Protein AF-A0A2T4IL79-F1 (afdb_monomer_lite)

Organism: NCBI:txid1776423

Radius of gyration: 46.16 Å; chains: 1; bounding box: 81×64×135 Å

pLDDT: mean 78.28, std 17.79, range [41.88, 97.12]

Secondary structure (DSSP, 8-state):
----SSHHHHHHHHHHHHHHHHHHHHHHHHHHHHHTT--HHHHHHHHHHHHHHHHHHHHHHHTT-S---SHHHHHHHHHHHHHHHHHHHHHHHHTTT--HHHHHHHHHHHHHHHHHHHHHHHHHHHHHHHHHHHHHHHHHHHHHHHHHHHHHHHHHHHHHHHHHHHHHHHHHHHHSTHHHHHHHHTTSGGGSSSSS-----------------

Sequence (213 aa):
MAARRQSFLDTWIFPQAFYIALTVGGCVFIAVTKTAGISPVISSTVPIGIMIGYFAFSWYVGKLRVHDEQTGDNLYYMGFLFTLSSLGTSLYQFGTDASTDEIVRNFGIAVTSTITGIALRIFHNQVRRDPADVERAARHELADMTRRVRTEMESVAREFADFRRVCNQMLEEGNSPTGREERRSGPTGLRGYGRQSDKARPGDFGEDSQKPR

Foldseek 3Di:
DDDDDPPPCCVPVVLVVVLVCLLVVLLVQLLVCVVVVHDLLCNLVVLLVSLVVLLVVCVVVCVVPVDDPCNLVSLLVSLVSQLVSQLVSLVVCCVPDDDPVNSVVSNVSSNVSNVSSNVSSVVVNVVSVVVVVVVVVVVVVVVVVVVVVVVVVVVVVVVVVVVVVVVVVCVVVVPDCVVVVVVVCPDPPPPPPPPPDPDDDDDDDDDDDDDDD

Structure (mmCIF, N/CA/C/O backbone):
data_AF-A0A2T4IL79-F1
#
_entry.id   AF-A0A2T4IL79-F1
#
loop_
_atom_site.group_PDB
_atom_site.id
_atom_site.type_symbol
_atom_site.label_atom_id
_atom_site.label_alt_id
_atom_site.label_comp_id
_atom_site.label_asym_id
_atom_site.label_entity_id
_atom_site.label_seq_id
_atom_site.pdbx_PDB_ins_code
_atom_site.Cartn_x
_atom_site.Cartn_y
_atom_site.Cartn_z
_atom_site.occupancy
_atom_site.B_iso_or_equiv
_atom_site.auth_seq_id
_atom_site.auth_comp_id
_atom_site.auth_asym_id
_atom_site.auth_atom_id
_atom_site.pdbx_PDB_model_num
ATOM 1 N N . MET A 1 1 ? -19.560 -40.791 2.147 1.00 44.97 1 MET A N 1
ATOM 2 C CA . MET A 1 1 ? -19.322 -39.620 3.021 1.00 44.97 1 MET A CA 1
ATOM 3 C C . MET A 1 1 ? -17.988 -38.982 2.645 1.00 44.97 1 MET A C 1
ATOM 5 O O . MET A 1 1 ? -16.962 -39.411 3.146 1.00 44.97 1 MET A O 1
ATOM 9 N N . ALA A 1 2 ? -17.974 -38.020 1.719 1.00 51.62 2 ALA A N 1
ATOM 10 C CA . ALA A 1 2 ? -16.755 -37.293 1.343 1.00 51.62 2 ALA A CA 1
ATOM 11 C C . ALA A 1 2 ? -17.125 -35.933 0.729 1.00 51.62 2 ALA A C 1
ATOM 13 O O . ALA A 1 2 ? -17.156 -35.791 -0.484 1.00 51.62 2 ALA A O 1
ATOM 14 N N . ALA A 1 3 ? -17.478 -34.953 1.565 1.00 55.28 3 ALA A N 1
ATOM 15 C CA . ALA A 1 3 ? -17.685 -33.563 1.138 1.00 55.28 3 ALA A CA 1
ATOM 16 C C . ALA A 1 3 ? -17.692 -32.618 2.354 1.00 55.28 3 ALA A C 1
ATOM 18 O O . ALA A 1 3 ? -18.726 -32.070 2.722 1.00 55.28 3 ALA A O 1
ATOM 19 N N . ARG A 1 4 ? -16.559 -32.474 3.060 1.00 57.03 4 ARG A N 1
ATOM 20 C CA . ARG A 1 4 ? -16.420 -31.442 4.113 1.00 57.03 4 ARG A CA 1
ATOM 21 C C . ARG A 1 4 ? -14.968 -31.057 4.435 1.00 57.03 4 ARG A C 1
ATOM 23 O O . ARG A 1 4 ? -14.626 -30.858 5.593 1.00 57.03 4 ARG A O 1
ATOM 30 N N . ARG A 1 5 ? -14.091 -30.980 3.425 1.00 56.03 5 ARG A N 1
ATOM 31 C CA . ARG A 1 5 ? -12.689 -30.524 3.598 1.00 56.03 5 ARG A CA 1
ATOM 32 C C . ARG A 1 5 ? -12.252 -29.443 2.593 1.00 56.03 5 ARG A C 1
ATOM 34 O O . ARG A 1 5 ? -11.069 -29.157 2.494 1.00 56.03 5 ARG A O 1
ATOM 41 N N . GLN A 1 6 ? -13.190 -28.832 1.863 1.00 57.06 6 GLN A N 1
ATOM 42 C CA . GLN A 1 6 ? -12.893 -27.782 0.870 1.00 57.06 6 GLN A CA 1
ATOM 43 C C . GLN A 1 6 ? -13.040 -26.344 1.415 1.00 57.06 6 GLN A C 1
ATOM 45 O O . GLN A 1 6 ? -12.364 -25.441 0.941 1.00 57.06 6 GLN A O 1
ATOM 50 N N . SER A 1 7 ? -13.817 -26.102 2.479 1.00 57.44 7 SER A N 1
ATOM 51 C CA . SER A 1 7 ? -14.190 -24.726 2.866 1.00 57.44 7 SER A CA 1
ATOM 52 C C . SER A 1 7 ? -13.074 -23.875 3.491 1.00 57.44 7 SER A C 1
ATOM 54 O O . SER A 1 7 ? -13.107 -22.649 3.380 1.00 57.44 7 SER A O 1
ATOM 56 N N . PHE A 1 8 ? -12.096 -24.492 4.161 1.00 51.22 8 PHE A N 1
ATOM 57 C CA . PHE A 1 8 ? -11.035 -23.757 4.864 1.00 51.22 8 PHE A CA 1
ATOM 58 C C . PHE A 1 8 ? -9.840 -23.447 3.952 1.00 51.22 8 PHE A C 1
ATOM 60 O O . PHE A 1 8 ? -9.250 -22.376 4.051 1.00 51.22 8 PHE A O 1
ATOM 67 N N . LEU A 1 9 ? -9.528 -24.364 3.028 1.00 53.12 9 LEU A N 1
ATOM 68 C CA . LEU A 1 9 ? -8.421 -24.229 2.082 1.00 53.12 9 LEU A CA 1
ATOM 69 C C . LEU A 1 9 ? -8.764 -23.223 0.972 1.00 53.12 9 LEU A C 1
ATOM 71 O O . LEU A 1 9 ? -7.981 -22.310 0.751 1.00 53.12 9 LEU A O 1
ATOM 75 N N . ASP A 1 10 ? -9.955 -23.279 0.367 1.00 60.88 10 ASP A N 1
ATOM 76 C CA . ASP A 1 10 ? -10.337 -22.319 -0.689 1.00 60.88 10 ASP A CA 1
ATOM 77 C C . ASP A 1 10 ? -10.452 -20.878 -0.172 1.00 60.88 10 ASP A C 1
ATOM 79 O O . ASP A 1 10 ? -10.142 -19.919 -0.876 1.00 60.88 10 ASP A O 1
ATOM 83 N N . THR A 1 11 ? -10.854 -20.707 1.089 1.00 64.38 11 THR A N 1
ATOM 84 C CA . THR A 1 11 ? -11.019 -19.379 1.694 1.00 64.38 11 THR A CA 1
ATOM 85 C C . THR A 1 11 ? -9.686 -18.666 1.928 1.00 64.38 11 THR A C 1
ATOM 87 O O . THR A 1 11 ? -9.641 -17.444 1.799 1.00 64.38 11 THR A O 1
ATOM 90 N N . TRP A 1 12 ? -8.625 -19.412 2.246 1.00 61.38 12 TRP A N 1
ATOM 91 C CA . TRP A 1 12 ? -7.294 -18.876 2.552 1.00 61.38 12 TRP A CA 1
ATOM 92 C C . TRP A 1 12 ? -6.334 -18.918 1.356 1.00 61.38 12 TRP A C 1
ATOM 94 O O . TRP A 1 12 ? -5.614 -17.954 1.113 1.00 61.38 12 TRP A O 1
ATOM 104 N N . ILE A 1 13 ? -6.356 -19.999 0.572 1.00 70.25 13 ILE A N 1
ATOM 105 C CA . ILE A 1 13 ? -5.420 -20.208 -0.540 1.00 70.25 13 ILE A CA 1
ATOM 106 C C . ILE A 1 13 ? -5.751 -19.296 -1.715 1.00 70.25 13 ILE A C 1
ATOM 108 O O . ILE A 1 13 ? -4.836 -18.776 -2.344 1.00 70.25 13 ILE A O 1
ATOM 112 N N . PHE A 1 14 ? -7.032 -19.074 -2.024 1.00 78.69 14 PHE A N 1
ATOM 113 C CA . PHE A 1 14 ? -7.410 -18.330 -3.226 1.00 78.69 14 PHE A CA 1
ATOM 114 C C . PHE A 1 14 ? -6.879 -16.880 -3.238 1.00 78.69 14 PHE A C 1
ATOM 116 O O . PHE A 1 14 ? -6.237 -16.505 -4.222 1.00 78.69 14 PHE A O 1
ATOM 123 N N . PRO A 1 15 ? -7.031 -16.070 -2.166 1.00 81.38 15 PRO A N 1
ATOM 124 C CA . PRO A 1 15 ? -6.471 -14.715 -2.130 1.00 81.38 15 PRO A CA 1
ATOM 125 C C . PRO A 1 15 ? -4.938 -14.687 -2.197 1.00 81.38 15 PRO A C 1
ATOM 127 O O . PRO A 1 15 ? -4.362 -13.841 -2.882 1.00 81.38 15 PRO A O 1
ATOM 130 N N . GLN A 1 16 ? -4.273 -15.626 -1.517 1.00 82.94 16 GLN A N 1
ATOM 131 C CA . GLN A 1 16 ? -2.811 -15.718 -1.492 1.00 82.94 16 GLN A CA 1
ATOM 132 C C . GLN A 1 16 ? -2.246 -16.163 -2.844 1.00 82.94 16 GLN A C 1
ATOM 134 O O . GLN A 1 16 ? -1.296 -15.563 -3.340 1.00 82.94 16 GLN A O 1
ATOM 139 N N . ALA A 1 17 ? -2.858 -17.163 -3.479 1.00 86.94 17 ALA A N 1
ATOM 140 C CA . ALA A 1 17 ? -2.482 -17.621 -4.810 1.00 86.94 17 ALA A CA 1
ATOM 141 C C . ALA A 1 17 ? -2.689 -16.522 -5.860 1.00 86.94 17 ALA A C 1
ATOM 143 O O . ALA A 1 17 ? -1.828 -16.331 -6.714 1.00 86.94 17 ALA A O 1
ATOM 144 N N . PHE A 1 18 ? -3.781 -15.756 -5.763 1.00 89.31 18 PHE A N 1
ATOM 145 C CA . PHE A 1 18 ? -4.033 -14.610 -6.636 1.00 89.31 18 PHE A CA 1
ATOM 146 C C . PHE A 1 18 ? -2.959 -13.524 -6.483 1.00 89.31 18 PHE A C 1
ATOM 148 O O . PHE A 1 18 ? -2.384 -13.085 -7.478 1.00 89.31 18 PHE A O 1
ATOM 155 N N . TYR A 1 19 ? -2.625 -13.146 -5.245 1.00 90.88 19 TYR A N 1
ATOM 156 C CA . TYR A 1 19 ? -1.533 -12.213 -4.955 1.00 90.88 19 TYR A CA 1
ATOM 157 C C . TYR A 1 19 ? -0.189 -12.692 -5.529 1.00 90.88 19 TYR A C 1
ATOM 159 O O . TYR A 1 19 ? 0.493 -11.933 -6.222 1.00 90.88 19 TYR A O 1
ATOM 167 N N . ILE A 1 20 ? 0.183 -13.953 -5.279 1.00 92.25 20 ILE A N 1
ATOM 168 C CA . ILE A 1 20 ? 1.438 -14.531 -5.778 1.00 92.25 20 ILE A CA 1
ATOM 169 C C . ILE A 1 20 ? 1.449 -14.529 -7.308 1.00 92.25 20 ILE A C 1
ATOM 171 O O . ILE A 1 20 ? 2.441 -14.117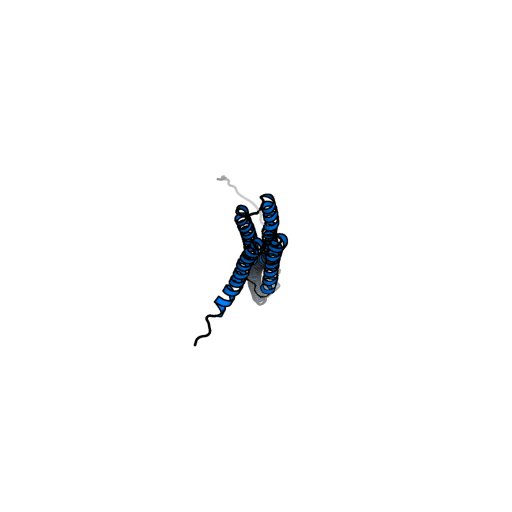 -7.902 1.00 92.25 20 ILE A O 1
ATOM 175 N N . ALA A 1 21 ? 0.351 -14.933 -7.951 1.00 94.38 21 ALA A N 1
ATOM 176 C CA . ALA A 1 21 ? 0.243 -14.966 -9.406 1.00 94.38 21 ALA A CA 1
ATOM 177 C C . ALA A 1 21 ? 0.412 -13.572 -10.028 1.00 94.38 21 ALA A C 1
ATOM 179 O O . ALA A 1 21 ? 1.178 -13.424 -10.979 1.00 94.38 21 ALA A O 1
ATOM 180 N N . LEU A 1 22 ? -0.238 -12.543 -9.473 1.00 94.88 22 LEU A N 1
ATOM 181 C CA . LEU A 1 22 ? -0.077 -11.162 -9.938 1.00 94.88 22 LEU A CA 1
ATOM 182 C C . LEU A 1 22 ? 1.340 -10.632 -9.714 1.00 94.88 22 LEU A C 1
ATOM 184 O O . LEU A 1 22 ? 1.886 -9.952 -10.579 1.00 94.88 22 LEU A O 1
ATOM 188 N N . THR A 1 23 ? 1.949 -10.961 -8.575 1.00 95.44 23 THR A N 1
ATOM 189 C CA . THR A 1 23 ? 3.304 -10.512 -8.236 1.00 95.44 23 THR A CA 1
ATOM 190 C C . THR A 1 23 ? 4.339 -11.168 -9.144 1.00 95.44 23 THR A C 1
ATOM 192 O O . THR A 1 23 ? 5.129 -10.488 -9.789 1.00 95.44 23 THR A O 1
ATOM 195 N N . VAL A 1 24 ? 4.320 -12.494 -9.265 1.00 96.75 24 VAL A N 1
ATOM 196 C CA . VAL A 1 24 ? 5.244 -13.214 -10.150 1.00 96.75 24 VAL A CA 1
ATOM 197 C C . VAL A 1 24 ? 5.000 -12.817 -11.605 1.00 96.75 24 VAL A C 1
ATOM 199 O O . VAL A 1 24 ? 5.955 -12.530 -12.322 1.00 96.75 24 VAL A O 1
ATOM 202 N N . GLY A 1 25 ? 3.736 -12.716 -12.023 1.00 96.56 25 GLY A N 1
ATOM 203 C CA . GLY A 1 25 ? 3.361 -12.247 -13.354 1.00 96.56 25 GLY A CA 1
ATOM 204 C C . GLY A 1 25 ? 3.883 -10.840 -13.652 1.00 96.56 25 GLY A C 1
ATOM 205 O O . GLY A 1 25 ? 4.443 -10.620 -14.720 1.00 96.56 25 GLY A O 1
ATOM 206 N N . GLY A 1 26 ? 3.782 -9.911 -12.699 1.00 95.75 26 GLY A N 1
ATOM 207 C CA . GLY A 1 26 ? 4.334 -8.560 -12.816 1.00 95.75 26 GLY A CA 1
ATOM 208 C C . GLY A 1 26 ? 5.861 -8.544 -12.921 1.00 95.75 26 GLY A C 1
ATOM 209 O O . GLY A 1 26 ? 6.401 -7.863 -13.790 1.00 95.75 26 GLY A O 1
ATOM 210 N N . CYS A 1 27 ? 6.569 -9.334 -12.108 1.00 96.19 27 CYS A N 1
ATOM 211 C CA . CYS A 1 27 ? 8.029 -9.458 -12.192 1.00 96.19 27 CYS A CA 1
ATOM 212 C C . CYS A 1 27 ? 8.481 -10.022 -13.547 1.00 96.19 27 CYS A C 1
ATOM 214 O O . CYS A 1 27 ? 9.399 -9.483 -14.167 1.00 96.19 27 CYS A O 1
ATOM 216 N N . VAL A 1 28 ? 7.814 -11.078 -14.028 1.00 96.06 28 VAL A N 1
ATOM 217 C CA . VAL A 1 28 ? 8.085 -11.678 -15.342 1.00 96.06 28 VAL A CA 1
ATOM 218 C C . VAL A 1 28 ? 7.776 -10.686 -16.458 1.00 96.06 28 VAL A C 1
ATOM 220 O O . VAL A 1 28 ? 8.589 -10.530 -17.364 1.00 96.06 28 VAL A O 1
ATOM 223 N N . PHE A 1 29 ? 6.650 -9.972 -16.377 1.00 95.56 29 PHE A N 1
ATOM 224 C CA . PHE A 1 29 ? 6.290 -8.935 -17.341 1.00 95.56 29 PHE A CA 1
ATOM 225 C C . PHE A 1 29 ? 7.391 -7.876 -17.444 1.00 95.56 29 PHE A C 1
ATOM 227 O O . PHE A 1 29 ? 7.876 -7.632 -18.541 1.00 95.56 29 PHE A O 1
ATOM 234 N N . ILE A 1 30 ? 7.852 -7.323 -16.316 1.00 94.00 30 ILE A N 1
ATOM 235 C CA . ILE A 1 30 ? 8.945 -6.336 -16.279 1.00 94.00 30 ILE A CA 1
ATOM 236 C C . ILE A 1 30 ? 10.212 -6.879 -16.947 1.00 94.00 30 ILE A C 1
ATOM 238 O O . ILE A 1 30 ? 10.844 -6.176 -17.738 1.00 94.00 30 ILE A O 1
ATOM 242 N N . ALA A 1 31 ? 10.597 -8.116 -16.624 1.00 92.69 31 ALA A N 1
ATOM 243 C CA . ALA A 1 31 ? 11.797 -8.735 -17.174 1.00 92.69 31 ALA A CA 1
ATOM 244 C C . ALA A 1 31 ? 11.693 -8.917 -18.698 1.00 92.69 31 ALA A C 1
ATOM 246 O O . ALA A 1 31 ? 12.618 -8.569 -19.435 1.00 92.69 31 ALA A O 1
ATOM 247 N N . VAL A 1 32 ? 10.549 -9.404 -19.187 1.00 93.38 32 VAL A N 1
ATOM 248 C CA . VAL A 1 32 ? 10.289 -9.616 -20.618 1.00 93.38 32 VAL A CA 1
ATOM 249 C C . VAL A 1 32 ? 10.226 -8.290 -21.372 1.00 93.38 32 VAL A C 1
ATOM 251 O O . VAL A 1 32 ? 10.869 -8.148 -22.408 1.00 93.38 32 VAL A O 1
ATOM 254 N N . THR A 1 33 ? 9.505 -7.286 -20.868 1.00 92.00 33 THR A N 1
ATOM 255 C CA . THR A 1 33 ? 9.374 -6.008 -21.580 1.00 92.00 33 THR A CA 1
ATOM 256 C C . THR A 1 33 ? 10.698 -5.260 -21.658 1.00 92.00 33 THR A C 1
ATOM 258 O O . THR A 1 33 ? 11.018 -4.700 -22.705 1.00 92.00 33 THR A O 1
ATOM 261 N N . LYS A 1 34 ? 11.504 -5.290 -20.590 1.00 88.69 34 LYS A N 1
ATOM 262 C CA . LYS A 1 34 ? 12.844 -4.694 -20.608 1.00 88.69 34 LYS A CA 1
ATOM 263 C C . LYS A 1 34 ? 13.799 -5.434 -21.533 1.00 88.69 34 LYS A C 1
ATOM 265 O O . LYS A 1 34 ? 14.577 -4.783 -22.215 1.00 88.69 34 LYS A O 1
ATOM 270 N N . THR A 1 35 ? 13.785 -6.766 -21.563 1.00 87.56 35 THR A N 1
ATOM 271 C CA . THR A 1 35 ? 14.660 -7.538 -22.474 1.00 87.56 35 THR A CA 1
ATOM 272 C C . THR A 1 35 ? 14.240 -7.415 -23.936 1.00 87.56 35 THR A C 1
ATOM 274 O O . THR A 1 35 ? 15.088 -7.479 -24.816 1.00 87.56 35 THR A O 1
ATOM 277 N N . ALA A 1 36 ? 12.963 -7.142 -24.200 1.00 88.50 36 ALA A N 1
ATOM 278 C CA . ALA A 1 36 ? 12.450 -6.830 -25.531 1.00 88.50 36 ALA A CA 1
ATOM 279 C C . ALA A 1 36 ? 12.698 -5.371 -25.981 1.00 88.50 36 ALA A C 1
ATOM 281 O O . ALA A 1 36 ? 12.245 -4.992 -27.059 1.00 88.50 36 ALA A O 1
ATOM 282 N N . GLY A 1 37 ? 13.365 -4.535 -25.173 1.00 82.88 37 GLY A N 1
ATOM 283 C CA . GLY A 1 37 ? 13.651 -3.133 -25.513 1.00 82.88 37 GLY A CA 1
ATOM 284 C C . GLY A 1 37 ? 12.423 -2.213 -25.509 1.00 82.88 37 GLY A C 1
ATOM 285 O O . GLY A 1 37 ? 12.437 -1.143 -26.116 1.00 82.88 37 GLY A O 1
ATOM 286 N N . ILE A 1 38 ? 11.334 -2.614 -24.846 1.00 86.62 38 ILE A N 1
ATOM 287 C CA . ILE A 1 38 ? 10.121 -1.795 -24.735 1.00 86.62 38 ILE A CA 1
ATOM 288 C C . ILE A 1 38 ? 10.395 -0.596 -23.822 1.00 86.62 38 ILE A C 1
ATOM 290 O O . ILE A 1 38 ? 11.149 -0.685 -22.852 1.00 86.62 38 ILE A O 1
ATOM 294 N N . SER A 1 39 ? 9.722 0.526 -24.101 1.00 86.75 39 SER A N 1
ATOM 295 C CA . SER A 1 39 ? 9.817 1.755 -23.310 1.00 86.75 39 SER A CA 1
ATOM 296 C C . SER A 1 39 ? 9.785 1.485 -21.790 1.00 86.75 39 SER A C 1
ATOM 298 O O . SER A 1 39 ? 8.850 0.841 -21.290 1.00 86.75 39 SER A O 1
ATOM 300 N N . PRO A 1 40 ? 10.752 2.029 -21.026 1.00 84.31 40 PRO A N 1
ATOM 301 C CA . PRO A 1 40 ? 10.808 1.896 -19.570 1.00 84.31 40 PRO A CA 1
ATOM 302 C C . PRO A 1 40 ? 9.555 2.383 -18.846 1.00 84.31 40 PRO A C 1
ATOM 304 O O . PRO A 1 40 ? 9.216 1.879 -17.778 1.00 84.31 40 PRO A O 1
ATOM 307 N N . VAL A 1 41 ? 8.860 3.358 -19.436 1.00 87.31 41 VAL A N 1
ATOM 308 C CA . VAL A 1 41 ? 7.617 3.905 -18.888 1.00 87.31 41 VAL A CA 1
ATOM 309 C C . VAL A 1 41 ? 6.537 2.827 -18.884 1.00 87.31 41 VAL A C 1
ATOM 311 O O . VAL A 1 41 ? 5.958 2.552 -17.842 1.00 87.31 41 VAL A O 1
ATOM 314 N N . ILE A 1 42 ? 6.334 2.136 -20.010 1.00 88.94 42 ILE A N 1
ATOM 315 C CA . ILE A 1 42 ? 5.332 1.064 -20.128 1.00 88.94 42 ILE A CA 1
ATOM 316 C C . ILE A 1 42 ? 5.668 -0.085 -19.172 1.00 88.94 42 ILE A C 1
ATOM 318 O O . ILE A 1 42 ? 4.791 -0.575 -18.458 1.00 88.94 42 ILE A O 1
ATOM 322 N N . SER A 1 43 ? 6.951 -0.456 -19.117 1.00 87.62 43 SER A N 1
ATOM 323 C CA . SER A 1 43 ? 7.451 -1.532 -18.255 1.00 87.62 43 SER A CA 1
ATOM 324 C C . SER A 1 43 ? 7.175 -1.289 -16.767 1.00 87.62 43 SER A C 1
ATOM 326 O O . SER A 1 43 ? 7.028 -2.254 -16.029 1.00 87.62 43 SER A O 1
ATOM 328 N N . SER A 1 44 ? 7.066 -0.032 -16.325 1.00 85.56 44 SER A N 1
ATOM 329 C CA . SER A 1 44 ? 6.793 0.318 -14.923 1.00 85.56 44 SER A CA 1
ATOM 330 C C . SER A 1 44 ? 5.334 0.715 -14.663 1.00 85.56 44 SER A C 1
ATOM 332 O O . SER A 1 44 ? 4.797 0.409 -13.599 1.00 85.56 44 SER A O 1
ATOM 334 N N . THR A 1 45 ? 4.647 1.340 -15.625 1.00 90.50 45 THR A N 1
ATOM 335 C CA . THR A 1 45 ? 3.242 1.755 -15.475 1.00 90.50 45 THR A CA 1
ATOM 336 C C . THR A 1 45 ? 2.287 0.565 -15.418 1.00 90.50 45 THR A C 1
ATOM 338 O O . THR A 1 45 ? 1.348 0.587 -14.625 1.00 90.50 45 THR A O 1
ATOM 341 N N . VAL A 1 46 ? 2.514 -0.491 -16.207 1.00 93.62 46 VAL A N 1
ATOM 342 C CA . VAL A 1 46 ? 1.644 -1.682 -16.187 1.00 93.62 46 VAL A CA 1
ATOM 343 C C . VAL A 1 46 ? 1.678 -2.394 -14.822 1.00 93.62 46 VAL A C 1
ATOM 345 O O . VAL A 1 46 ? 0.602 -2.610 -14.266 1.00 93.62 46 VAL A O 1
ATOM 348 N N . PRO A 1 47 ? 2.845 -2.689 -14.212 1.00 93.75 47 PRO A N 1
ATOM 349 C CA . PRO A 1 47 ? 2.909 -3.222 -12.849 1.00 93.75 47 PRO A CA 1
ATOM 350 C C . PRO A 1 47 ? 2.232 -2.332 -11.805 1.00 93.75 47 PRO A C 1
ATOM 352 O O . PRO A 1 47 ? 1.528 -2.840 -10.938 1.00 93.75 47 PRO A O 1
ATOM 355 N N . ILE A 1 48 ? 2.375 -1.007 -11.907 1.00 93.69 48 ILE A N 1
ATOM 356 C CA . ILE A 1 48 ? 1.648 -0.071 -11.036 1.00 93.69 48 ILE A CA 1
ATOM 357 C C . ILE A 1 48 ? 0.132 -0.224 -11.222 1.00 93.69 48 ILE A C 1
ATOM 359 O O . ILE A 1 48 ? -0.609 -0.289 -10.242 1.00 93.69 48 ILE A O 1
ATOM 363 N N . GLY A 1 49 ? -0.335 -0.355 -12.465 1.00 95.12 49 GLY A N 1
ATOM 364 C CA . GLY A 1 49 ? -1.729 -0.668 -12.774 1.00 95.12 49 GLY A CA 1
ATOM 365 C C . GLY A 1 49 ? -2.193 -1.989 -12.153 1.00 95.12 49 GLY A C 1
ATOM 366 O O . GLY A 1 49 ? -3.286 -2.042 -11.595 1.00 95.12 49 GLY A O 1
ATOM 367 N N . ILE A 1 50 ? -1.350 -3.028 -12.163 1.00 94.81 50 ILE A N 1
ATOM 368 C CA . ILE A 1 50 ? -1.620 -4.307 -11.485 1.00 94.81 50 ILE A CA 1
ATOM 369 C C . ILE A 1 50 ? -1.763 -4.100 -9.970 1.00 94.81 50 ILE A C 1
ATOM 371 O O . ILE A 1 50 ? -2.701 -4.632 -9.381 1.00 94.81 50 ILE A O 1
ATOM 375 N N . MET A 1 51 ? -0.897 -3.298 -9.337 1.00 94.12 51 MET A N 1
ATOM 376 C CA . MET A 1 51 ? -1.002 -2.985 -7.902 1.00 94.12 51 MET A CA 1
ATOM 377 C C . MET A 1 51 ? -2.306 -2.260 -7.572 1.00 94.12 51 MET A C 1
ATOM 379 O O . MET A 1 51 ? -2.985 -2.619 -6.612 1.00 94.12 51 MET A O 1
ATOM 383 N N . ILE A 1 52 ? -2.679 -1.260 -8.374 1.00 94.06 52 ILE A N 1
ATOM 384 C CA . ILE A 1 52 ? -3.936 -0.519 -8.201 1.00 94.06 52 ILE A CA 1
ATOM 385 C C . ILE A 1 52 ? -5.136 -1.448 -8.418 1.00 94.06 52 ILE A C 1
ATOM 387 O O . ILE A 1 52 ? -6.090 -1.407 -7.644 1.00 94.06 52 ILE A O 1
ATOM 391 N N . GLY A 1 53 ? -5.081 -2.320 -9.427 1.00 93.38 53 GLY A N 1
ATOM 392 C CA . GLY A 1 53 ? -6.108 -3.324 -9.693 1.00 93.38 53 GLY A CA 1
ATOM 393 C C . GLY A 1 53 ? -6.265 -4.315 -8.541 1.00 93.38 53 GLY A C 1
ATOM 394 O O . GLY A 1 53 ? -7.387 -4.572 -8.107 1.00 93.38 53 GLY A O 1
ATOM 395 N N . TYR A 1 54 ? -5.154 -4.810 -7.989 1.00 91.75 54 TYR A N 1
ATOM 396 C CA . TYR A 1 54 ? -5.156 -5.648 -6.792 1.00 91.75 54 TYR A CA 1
ATOM 397 C C . TYR A 1 54 ? -5.763 -4.910 -5.597 1.00 91.75 54 TYR A C 1
ATOM 399 O O . TYR A 1 54 ? -6.658 -5.444 -4.949 1.00 91.75 54 TYR A O 1
ATOM 407 N N . PHE A 1 55 ? -5.348 -3.665 -5.343 1.00 90.12 55 PHE A N 1
ATOM 408 C CA . PHE A 1 55 ? -5.916 -2.838 -4.280 1.00 90.12 55 PHE A CA 1
ATOM 409 C C . PHE A 1 55 ? -7.433 -2.664 -4.442 1.00 90.12 55 PHE A C 1
ATOM 411 O O . PHE A 1 55 ? -8.175 -2.892 -3.491 1.00 90.12 55 PHE A O 1
ATOM 418 N N . ALA A 1 56 ? -7.912 -2.317 -5.640 1.00 89.94 56 ALA A N 1
ATOM 419 C CA . ALA A 1 56 ? -9.336 -2.130 -5.914 1.00 89.94 56 ALA A CA 1
ATOM 420 C C . ALA A 1 56 ? -10.138 -3.433 -5.756 1.00 89.94 56 ALA A C 1
ATOM 422 O O . ALA A 1 56 ? -11.225 -3.424 -5.174 1.00 89.94 56 ALA A O 1
ATOM 423 N N . PHE A 1 57 ? -9.592 -4.557 -6.227 1.00 88.75 57 PHE A N 1
ATOM 424 C CA . PHE A 1 57 ? -10.197 -5.876 -6.060 1.00 88.75 57 PHE A CA 1
ATOM 425 C C . PHE A 1 57 ? -10.279 -6.270 -4.582 1.00 88.75 57 PHE A C 1
ATOM 427 O O . PHE A 1 57 ? -11.362 -6.597 -4.095 1.00 88.75 57 PHE A O 1
ATOM 434 N N . SER A 1 58 ? -9.170 -6.169 -3.845 1.00 85.44 58 SER A N 1
ATOM 435 C CA . SER A 1 58 ? -9.126 -6.441 -2.405 1.00 85.44 58 SER A CA 1
ATOM 436 C C . SER A 1 58 ? -10.037 -5.507 -1.616 1.00 85.44 58 SER A C 1
ATOM 438 O O 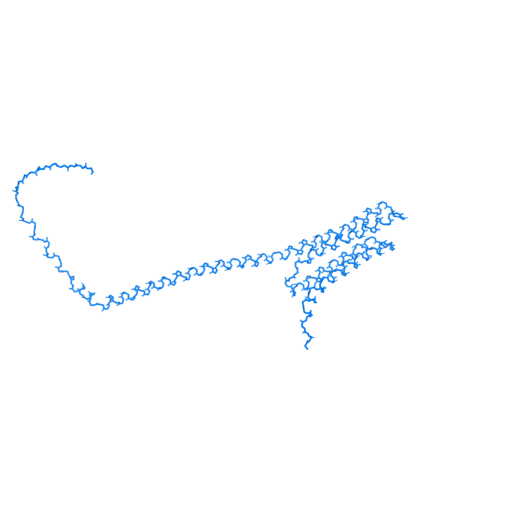. SER A 1 58 ? -10.681 -5.941 -0.667 1.00 85.44 58 SER A O 1
ATOM 440 N N . TRP A 1 59 ? -10.165 -4.244 -2.020 1.00 82.81 59 TRP A N 1
ATOM 441 C CA . TRP A 1 59 ? -11.095 -3.299 -1.409 1.00 82.81 59 TRP A CA 1
ATOM 442 C C . TRP A 1 59 ? -12.558 -3.705 -1.622 1.00 82.81 59 TRP A C 1
ATOM 444 O O . TRP A 1 59 ? -13.359 -3.692 -0.685 1.00 82.81 59 TRP A O 1
ATOM 454 N N . TYR A 1 60 ? -12.918 -4.096 -2.848 1.00 82.75 60 TYR A N 1
ATOM 455 C CA . TYR A 1 60 ? -14.274 -4.522 -3.192 1.00 82.75 60 TYR A CA 1
ATOM 456 C C . TYR A 1 60 ? -14.658 -5.833 -2.495 1.00 82.75 60 TYR A C 1
ATOM 458 O O . TYR A 1 60 ? -15.715 -5.919 -1.871 1.00 82.75 60 TYR A O 1
ATOM 466 N N . VAL A 1 61 ? -13.778 -6.837 -2.538 1.00 78.12 61 VAL A N 1
ATOM 467 C CA . VAL A 1 61 ? -13.987 -8.139 -1.882 1.00 78.12 61 VAL A CA 1
ATOM 468 C C . VAL A 1 61 ? -13.876 -8.022 -0.359 1.00 78.12 61 VAL A C 1
ATOM 470 O O . VAL A 1 61 ? -14.607 -8.691 0.368 1.00 78.12 61 VAL A O 1
ATOM 473 N N . GLY A 1 62 ? -13.024 -7.133 0.149 1.00 68.69 62 GLY A N 1
ATOM 474 C CA . GLY A 1 62 ? -12.845 -6.862 1.575 1.00 68.69 62 GLY A CA 1
ATOM 475 C C . GLY A 1 62 ? -14.090 -6.286 2.251 1.00 68.69 62 GLY A C 1
ATOM 476 O O . GLY A 1 62 ? -14.313 -6.557 3.427 1.00 68.69 62 GLY A O 1
ATOM 477 N N . LYS A 1 63 ? -14.976 -5.594 1.518 1.00 60.53 63 LYS A N 1
ATOM 478 C CA . LYS A 1 63 ? -16.313 -5.237 2.037 1.00 60.53 63 LYS A CA 1
ATOM 479 C C . LYS A 1 63 ? -17.177 -6.461 2.369 1.00 60.53 63 LYS A C 1
ATOM 481 O O . LYS A 1 63 ? -18.086 -6.348 3.183 1.00 60.53 63 LYS A O 1
ATOM 486 N N . LEU A 1 64 ? -16.898 -7.617 1.762 1.00 53.94 64 LEU A N 1
ATOM 487 C CA . LEU A 1 64 ? -17.613 -8.878 1.988 1.00 53.94 64 LEU A CA 1
ATOM 488 C C . LEU A 1 64 ? -16.922 -9.775 3.033 1.00 53.94 64 LEU A C 1
ATOM 490 O O . LEU A 1 64 ? -17.542 -10.712 3.534 1.00 53.94 64 LEU A O 1
ATOM 494 N N . ARG A 1 65 ? -15.651 -9.514 3.378 1.00 56.03 65 ARG A N 1
ATOM 495 C CA . ARG A 1 65 ? -14.862 -10.307 4.338 1.00 56.03 65 ARG A CA 1
ATOM 496 C C . ARG A 1 65 ? -14.085 -9.407 5.305 1.00 56.03 65 ARG A C 1
ATOM 498 O O . ARG A 1 65 ? -13.115 -8.752 4.942 1.00 56.03 65 ARG A O 1
ATOM 505 N N . VAL A 1 66 ? -14.481 -9.455 6.578 1.00 46.84 66 VAL A N 1
ATOM 506 C CA . VAL A 1 66 ? -13.994 -8.597 7.680 1.00 46.84 66 VAL A CA 1
ATOM 507 C C . VAL A 1 66 ? -12.490 -8.759 7.990 1.00 46.84 66 VAL A C 1
ATOM 509 O O . VAL A 1 66 ? -11.897 -7.899 8.634 1.00 46.84 66 VAL A O 1
ATOM 512 N N . HIS A 1 67 ? -11.814 -9.783 7.468 1.00 53.66 67 HIS A N 1
ATOM 513 C CA . HIS A 1 67 ? -10.467 -10.163 7.896 1.00 53.66 67 HIS A CA 1
ATOM 514 C C . HIS A 1 67 ? -9.455 -10.159 6.741 1.00 53.66 67 HIS A C 1
ATOM 516 O O . HIS A 1 67 ? -9.080 -11.216 6.243 1.00 53.66 67 HIS A O 1
ATOM 522 N N . ASP A 1 68 ? -9.026 -8.977 6.296 1.00 60.94 68 ASP A N 1
ATOM 523 C CA . ASP A 1 68 ? -7.833 -8.875 5.449 1.00 60.94 68 ASP A CA 1
ATOM 524 C C . ASP A 1 68 ? -7.000 -7.648 5.836 1.00 60.94 68 ASP A C 1
ATOM 526 O O . ASP A 1 68 ? -7.071 -6.574 5.238 1.00 60.94 68 ASP A O 1
ATOM 530 N N . GLU A 1 69 ? -6.246 -7.806 6.921 1.00 64.94 69 GLU A N 1
ATOM 531 C CA . GLU A 1 69 ? -5.235 -6.843 7.370 1.00 64.94 69 GLU A CA 1
ATOM 532 C C . GLU A 1 69 ? -3.945 -6.939 6.530 1.00 64.94 69 GLU A C 1
ATOM 534 O O . GLU A 1 69 ? -3.086 -6.067 6.626 1.00 64.94 69 GLU A O 1
ATOM 539 N N . GLN A 1 70 ? -3.821 -7.946 5.652 1.00 79.06 70 GLN A N 1
ATOM 540 C CA . GLN A 1 70 ? -2.583 -8.254 4.932 1.00 79.06 70 GLN A CA 1
ATOM 541 C C . GLN A 1 70 ? -2.472 -7.558 3.566 1.00 79.06 70 GLN A C 1
ATOM 543 O O . GLN A 1 70 ? -1.367 -7.395 3.051 1.00 79.06 70 GLN A O 1
ATOM 548 N N . THR A 1 71 ? -3.580 -7.072 2.991 1.00 86.44 71 THR A N 1
ATOM 549 C CA . THR A 1 71 ? -3.583 -6.357 1.696 1.00 86.44 71 THR A CA 1
ATOM 550 C C . THR A 1 71 ? -2.582 -5.189 1.645 1.00 86.44 71 THR A C 1
ATOM 552 O O . THR A 1 71 ? -1.898 -5.010 0.635 1.00 86.44 71 THR A O 1
ATOM 555 N N . GLY A 1 72 ? -2.446 -4.412 2.727 1.00 87.50 72 GLY A N 1
ATOM 556 C CA . GLY A 1 72 ? -1.487 -3.302 2.788 1.00 87.50 72 GLY A CA 1
ATOM 557 C C . GLY A 1 72 ? -0.029 -3.770 2.717 1.00 87.50 72 GLY A C 1
ATOM 558 O O . GLY A 1 72 ? 0.788 -3.166 2.021 1.00 87.50 72 GLY A O 1
ATOM 559 N N . ASP A 1 73 ? 0.296 -4.875 3.385 1.00 89.38 73 ASP A N 1
ATOM 560 C CA . ASP A 1 73 ? 1.638 -5.460 3.343 1.00 89.38 73 ASP A CA 1
ATOM 561 C C . ASP A 1 73 ? 1.925 -6.097 1.975 1.00 89.38 73 ASP A C 1
ATOM 563 O O . ASP A 1 73 ? 3.009 -5.906 1.425 1.00 89.38 73 ASP A O 1
ATOM 567 N N . ASN A 1 74 ? 0.934 -6.752 1.362 1.00 92.62 74 ASN A N 1
ATOM 568 C CA . ASN A 1 74 ? 1.036 -7.308 0.009 1.00 92.62 74 ASN A CA 1
ATOM 569 C C . ASN A 1 74 ? 1.371 -6.229 -1.034 1.00 92.62 74 ASN A C 1
ATOM 571 O O . ASN A 1 74 ? 2.238 -6.434 -1.881 1.00 92.62 74 ASN A O 1
ATOM 575 N N . LEU A 1 75 ? 0.733 -5.056 -0.961 1.00 92.88 75 LEU A N 1
ATOM 576 C CA . LEU A 1 75 ? 1.024 -3.927 -1.858 1.00 92.88 75 LEU A CA 1
ATOM 577 C C . LEU A 1 75 ? 2.445 -3.390 -1.681 1.00 92.88 75 LEU A C 1
ATOM 579 O O . LEU A 1 75 ? 3.109 -3.054 -2.661 1.00 92.88 75 LEU A O 1
ATOM 583 N N . TYR A 1 76 ? 2.935 -3.349 -0.445 1.00 93.19 76 TYR A N 1
ATOM 584 C CA . TYR A 1 76 ? 4.317 -2.976 -0.171 1.00 93.19 76 TYR A CA 1
ATOM 585 C C . TYR A 1 76 ? 5.312 -3.970 -0.784 1.00 93.19 76 TYR A C 1
ATOM 587 O O . TYR A 1 76 ? 6.244 -3.550 -1.473 1.00 93.19 76 TYR A O 1
ATOM 595 N N . TYR A 1 77 ? 5.089 -5.274 -0.602 1.00 94.69 77 TYR A N 1
ATOM 596 C CA . TYR A 1 77 ? 5.958 -6.301 -1.176 1.00 94.69 77 TYR A CA 1
ATOM 597 C C . TYR A 1 77 ? 5.897 -6.340 -2.706 1.00 94.69 77 TYR A C 1
ATOM 599 O O . TYR A 1 77 ? 6.943 -6.486 -3.335 1.00 94.69 77 TYR A O 1
ATOM 607 N N . MET A 1 78 ? 4.724 -6.133 -3.317 1.00 94.75 78 MET A N 1
ATOM 608 C CA . MET A 1 78 ? 4.600 -5.978 -4.772 1.00 94.75 78 MET A CA 1
ATOM 609 C C . MET A 1 78 ? 5.458 -4.821 -5.288 1.00 94.75 78 MET A C 1
ATOM 611 O O . MET A 1 78 ? 6.275 -5.021 -6.183 1.00 94.75 78 MET A O 1
ATOM 615 N N . GLY A 1 79 ? 5.324 -3.629 -4.696 1.00 94.56 79 GLY A N 1
ATOM 616 C CA . GLY A 1 79 ? 6.093 -2.454 -5.115 1.00 94.56 79 GLY A CA 1
ATOM 617 C C . GLY A 1 79 ? 7.602 -2.680 -5.016 1.00 94.56 79 GLY A C 1
ATOM 618 O O . GLY A 1 79 ? 8.332 -2.384 -5.963 1.00 94.56 79 GLY A O 1
ATOM 619 N N . PHE A 1 80 ? 8.046 -3.275 -3.906 1.00 95.19 80 PHE A N 1
ATOM 620 C CA . PHE A 1 80 ? 9.442 -3.635 -3.671 1.00 95.19 80 PHE A CA 1
ATOM 621 C C . PHE A 1 80 ? 9.970 -4.647 -4.699 1.00 95.19 80 PHE A C 1
ATOM 623 O O . PHE A 1 80 ? 11.013 -4.421 -5.315 1.00 95.19 80 PHE A O 1
ATOM 630 N N . LEU A 1 81 ? 9.241 -5.742 -4.933 1.00 96.38 81 LEU A N 1
ATOM 631 C CA . LEU A 1 81 ? 9.644 -6.789 -5.875 1.00 96.38 81 LEU A CA 1
ATOM 632 C C . LEU A 1 81 ? 9.657 -6.299 -7.324 1.00 96.38 81 LEU A C 1
ATOM 634 O O . LEU A 1 81 ? 10.555 -6.670 -8.081 1.00 96.38 81 LEU A O 1
ATOM 638 N N . PHE A 1 82 ? 8.715 -5.441 -7.714 1.00 95.12 82 PHE A N 1
ATOM 639 C CA . PHE A 1 82 ? 8.692 -4.840 -9.049 1.00 95.12 82 PHE A CA 1
ATOM 640 C C . PHE A 1 82 ? 9.896 -3.930 -9.274 1.00 95.12 82 PHE A C 1
ATOM 642 O O . PHE A 1 82 ? 10.561 -4.035 -10.307 1.00 95.12 82 PHE A O 1
ATOM 649 N N . THR A 1 83 ? 10.247 -3.102 -8.290 1.00 94.69 83 THR A N 1
ATOM 650 C CA . THR A 1 83 ? 11.446 -2.263 -8.372 1.00 94.69 83 THR A CA 1
ATOM 651 C C . THR A 1 83 ? 12.715 -3.110 -8.445 1.00 94.69 83 THR A C 1
ATOM 653 O O . THR A 1 83 ? 13.552 -2.859 -9.312 1.00 94.69 83 THR A O 1
ATOM 656 N N . LEU A 1 84 ? 12.848 -4.144 -7.605 1.00 94.81 84 LEU A N 1
ATOM 657 C CA . LEU A 1 84 ? 14.000 -5.051 -7.646 1.00 94.81 84 LEU A CA 1
ATOM 658 C C . LEU A 1 84 ? 14.108 -5.807 -8.971 1.00 94.81 84 LEU A C 1
ATOM 660 O O . LEU A 1 84 ? 15.201 -5.912 -9.517 1.00 94.81 84 LEU A O 1
ATOM 664 N N . SER A 1 85 ? 12.994 -6.291 -9.519 1.00 94.06 85 SER A N 1
ATOM 665 C CA . SER A 1 85 ? 12.980 -6.990 -10.812 1.00 94.06 85 SER A CA 1
ATOM 666 C C . SER A 1 85 ? 13.394 -6.056 -11.951 1.00 94.06 85 SER A C 1
ATOM 668 O O . SER A 1 85 ? 14.189 -6.425 -12.818 1.00 94.06 85 SER A O 1
ATOM 670 N N . SER A 1 86 ? 12.909 -4.813 -11.920 1.00 91.25 86 SER A N 1
ATOM 671 C CA . SER A 1 86 ? 13.243 -3.777 -12.900 1.00 91.25 86 SER A CA 1
ATOM 672 C C . SER A 1 86 ? 14.722 -3.386 -12.844 1.00 91.25 86 SER A C 1
ATOM 674 O O . SER A 1 86 ? 15.391 -3.333 -13.881 1.00 91.25 86 SER A O 1
ATOM 676 N N . LEU A 1 87 ? 15.260 -3.169 -11.641 1.00 91.00 87 LEU A N 1
ATOM 677 C CA . LEU A 1 87 ? 16.677 -2.875 -11.437 1.00 91.00 87 LEU A CA 1
ATOM 678 C C . LEU A 1 87 ? 17.558 -4.073 -11.809 1.00 91.00 87 LEU A C 1
ATOM 680 O O . LEU A 1 87 ? 18.521 -3.902 -12.549 1.00 91.00 87 LEU A O 1
ATOM 684 N N . GLY A 1 88 ? 17.203 -5.279 -11.362 1.00 90.06 88 GLY A N 1
ATOM 685 C CA . GLY A 1 88 ? 17.935 -6.506 -11.671 1.00 90.06 88 GLY A CA 1
ATOM 686 C C . GLY A 1 88 ? 18.044 -6.744 -13.175 1.00 90.06 88 GLY A C 1
ATOM 687 O O . GLY A 1 88 ? 19.131 -7.011 -13.680 1.00 90.06 88 GLY A O 1
ATOM 688 N N . THR A 1 89 ? 16.950 -6.534 -13.912 1.00 89.69 89 THR A N 1
ATOM 689 C CA . THR A 1 89 ? 16.958 -6.645 -15.379 1.00 89.69 89 THR A CA 1
ATOM 690 C C . THR A 1 89 ? 17.800 -5.545 -16.035 1.00 89.69 89 THR A C 1
ATOM 692 O O . THR A 1 89 ? 18.514 -5.810 -16.997 1.00 89.69 89 THR A O 1
ATOM 695 N N . SER A 1 90 ? 17.762 -4.316 -15.507 1.00 88.38 90 SER A N 1
ATOM 696 C CA . SER A 1 90 ? 18.558 -3.198 -16.044 1.00 88.38 90 SER A CA 1
ATOM 697 C C . SER A 1 90 ? 20.062 -3.416 -15.841 1.00 88.38 90 SER A C 1
ATOM 699 O O . SER A 1 90 ? 20.849 -3.126 -16.734 1.00 88.38 90 SER A O 1
ATOM 701 N N . LEU A 1 91 ? 20.462 -3.971 -14.694 1.00 88.75 91 LEU A N 1
ATOM 702 C CA . LEU A 1 91 ? 21.855 -4.331 -14.415 1.00 88.75 91 LEU A CA 1
ATOM 703 C C . LEU A 1 91 ? 22.327 -5.518 -15.256 1.00 88.75 91 LEU A C 1
ATOM 705 O O . LEU A 1 91 ? 23.476 -5.539 -15.681 1.00 88.75 91 LEU A O 1
ATOM 709 N N . TYR A 1 92 ? 21.446 -6.481 -15.536 1.00 87.12 92 TYR A N 1
ATOM 710 C CA . TYR A 1 92 ? 21.772 -7.604 -16.413 1.00 87.12 92 TYR A CA 1
ATOM 711 C C . TYR A 1 92 ? 22.122 -7.146 -17.841 1.00 87.12 92 TYR A C 1
ATOM 713 O O . TYR A 1 92 ? 23.054 -7.668 -18.442 1.00 87.12 92 TYR A O 1
ATOM 721 N N . GLN A 1 93 ? 21.426 -6.129 -18.359 1.00 83.06 93 GLN A N 1
ATOM 722 C CA . GLN A 1 93 ? 21.655 -5.574 -19.703 1.00 83.06 93 GLN A CA 1
ATOM 723 C C . GLN A 1 93 ? 22.810 -4.564 -19.783 1.00 83.06 93 GLN A C 1
ATOM 725 O O . GLN A 1 93 ? 23.258 -4.217 -20.877 1.00 83.06 93 GLN A O 1
ATOM 730 N N . PHE A 1 94 ? 23.320 -4.098 -18.638 1.00 82.06 94 PHE A N 1
ATOM 731 C CA . PHE A 1 94 ? 24.468 -3.189 -18.593 1.00 82.06 94 PHE A CA 1
ATOM 732 C C . PHE A 1 94 ? 25.698 -3.770 -19.297 1.00 82.06 94 PHE A C 1
ATOM 734 O O . PHE A 1 94 ? 26.458 -3.044 -19.925 1.00 82.06 94 PHE A O 1
ATOM 741 N N . GLY A 1 95 ? 25.889 -5.089 -19.197 1.00 68.50 95 GLY A N 1
ATOM 742 C CA . GLY A 1 95 ? 27.040 -5.774 -19.781 1.00 68.50 95 GLY A CA 1
ATOM 743 C C . GLY A 1 95 ? 26.965 -5.983 -21.294 1.00 68.50 95 GLY A C 1
ATOM 744 O O . GLY A 1 95 ? 27.958 -6.421 -21.867 1.00 68.50 95 GLY A O 1
ATOM 745 N N . THR A 1 96 ? 25.818 -5.718 -21.930 1.00 68.19 96 THR A N 1
ATOM 746 C CA . THR A 1 96 ? 25.609 -6.012 -23.354 1.00 68.19 96 THR A CA 1
ATOM 747 C C . THR A 1 96 ? 25.576 -4.757 -24.218 1.00 68.19 96 THR A C 1
ATOM 749 O O . THR A 1 96 ? 26.346 -4.710 -25.164 1.00 68.19 96 THR A O 1
ATOM 752 N N . ASP A 1 97 ? 24.764 -3.742 -23.887 1.00 66.25 97 ASP A N 1
ATOM 753 C CA . ASP A 1 97 ? 24.593 -2.540 -24.739 1.00 66.25 97 ASP A CA 1
ATOM 754 C C . ASP A 1 97 ? 24.080 -1.278 -23.999 1.00 66.25 97 ASP A C 1
ATOM 756 O O . ASP A 1 97 ? 24.007 -0.199 -24.591 1.00 66.25 97 ASP A O 1
ATOM 760 N N . ALA A 1 98 ? 23.701 -1.371 -22.717 1.00 76.31 98 ALA A N 1
ATOM 761 C CA . ALA A 1 98 ? 23.045 -0.265 -22.010 1.00 76.31 98 ALA A CA 1
ATOM 762 C C . ALA A 1 98 ? 24.042 0.714 -21.365 1.00 76.31 98 ALA A C 1
ATOM 764 O O . ALA A 1 98 ? 25.004 0.316 -20.707 1.00 76.31 98 ALA A O 1
ATOM 765 N N . SER A 1 99 ? 23.778 2.019 -21.488 1.00 84.69 99 SER A N 1
ATOM 766 C CA . SER A 1 99 ? 24.606 3.062 -20.862 1.00 84.69 99 SER A CA 1
ATOM 767 C C . SER A 1 99 ? 24.283 3.261 -19.374 1.00 84.69 99 SER A C 1
ATOM 769 O O . SER A 1 99 ? 23.173 2.991 -18.911 1.00 84.69 99 SER A O 1
ATOM 771 N N . THR A 1 100 ? 25.230 3.813 -18.608 1.00 85.88 100 THR A N 1
ATOM 772 C CA . THR A 1 100 ? 25.004 4.168 -17.194 1.00 85.88 100 THR A CA 1
ATOM 773 C C . THR A 1 100 ? 23.827 5.135 -17.017 1.00 85.88 100 THR A C 1
ATOM 775 O O . THR A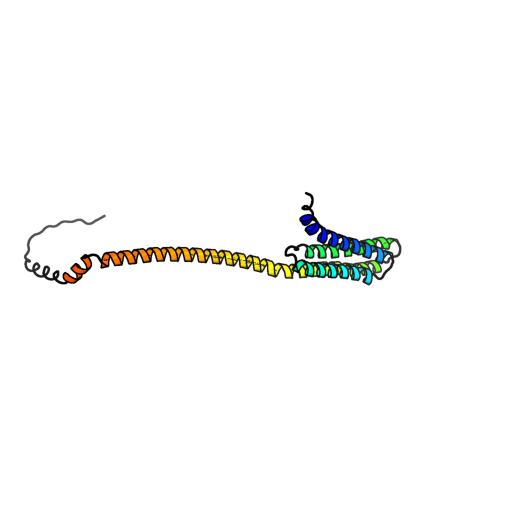 1 100 ? 23.039 4.975 -16.086 1.00 85.88 100 THR A O 1
ATOM 778 N N . ASP A 1 101 ? 23.674 6.111 -17.917 1.00 86.38 101 ASP A N 1
ATOM 779 C CA . ASP A 1 101 ? 22.577 7.090 -17.870 1.00 86.38 101 ASP A CA 1
ATOM 780 C C . ASP A 1 101 ? 21.207 6.418 -18.058 1.00 86.38 101 ASP A C 1
ATOM 782 O O . ASP A 1 101 ? 20.248 6.679 -17.326 1.00 86.38 101 ASP A O 1
ATOM 786 N N . GLU A 1 102 ? 21.137 5.448 -18.970 1.00 84.44 102 GLU A N 1
ATOM 787 C CA . GLU A 1 102 ? 19.932 4.656 -19.197 1.00 84.44 102 GLU A CA 1
ATOM 788 C C . GLU A 1 102 ? 19.532 3.849 -17.956 1.00 84.44 102 GLU A C 1
ATOM 790 O O . GLU A 1 102 ? 18.349 3.778 -17.611 1.00 84.44 102 GLU A O 1
ATOM 795 N N . ILE A 1 103 ? 20.503 3.292 -17.230 1.00 85.56 103 ILE A N 1
ATOM 796 C CA . ILE A 1 103 ? 20.252 2.568 -15.979 1.00 85.56 103 ILE A CA 1
ATOM 797 C C . ILE A 1 103 ? 19.724 3.502 -14.901 1.00 85.56 103 ILE A C 1
ATOM 799 O O . ILE A 1 103 ? 18.750 3.155 -14.235 1.00 85.56 103 ILE A O 1
ATOM 803 N N . VAL A 1 104 ? 20.320 4.683 -14.735 1.00 86.75 104 VAL A N 1
ATOM 804 C CA . VAL A 1 104 ? 19.873 5.665 -13.738 1.00 86.75 104 VAL A CA 1
ATOM 805 C C . VAL A 1 104 ? 18.443 6.117 -14.035 1.00 86.75 104 VAL A C 1
ATOM 807 O O . VAL A 1 104 ? 17.599 6.140 -13.135 1.00 86.75 104 VAL A O 1
ATOM 810 N N . ARG A 1 105 ? 18.124 6.390 -15.304 1.00 86.12 105 ARG A N 1
ATOM 811 C CA . ARG A 1 105 ? 16.761 6.729 -15.728 1.00 86.12 105 ARG A CA 1
ATOM 812 C C . ARG A 1 105 ? 15.785 5.579 -15.472 1.00 86.12 105 ARG A C 1
ATOM 814 O O . ARG A 1 105 ? 14.708 5.794 -14.917 1.00 86.12 105 ARG A O 1
ATOM 821 N N . ASN A 1 106 ? 16.164 4.357 -15.836 1.00 86.56 106 ASN A N 1
ATOM 822 C CA . ASN A 1 106 ? 15.375 3.148 -15.601 1.00 86.56 106 ASN A CA 1
ATOM 823 C C . ASN A 1 106 ? 15.123 2.898 -14.114 1.00 86.56 106 ASN A C 1
ATOM 825 O O . ASN A 1 106 ? 14.012 2.530 -13.733 1.00 86.56 106 ASN A O 1
ATOM 829 N N . PHE A 1 107 ? 16.135 3.128 -13.284 1.00 87.00 107 PHE A N 1
ATOM 830 C CA . PHE A 1 107 ? 16.043 3.033 -11.839 1.00 87.00 107 PHE A CA 1
ATOM 831 C C . PHE A 1 107 ? 15.060 4.061 -11.278 1.00 87.00 107 PHE A C 1
ATOM 833 O O . PHE A 1 107 ? 14.149 3.683 -10.547 1.00 87.00 107 PHE A O 1
ATOM 840 N N . GLY A 1 108 ? 15.171 5.333 -11.671 1.00 84.69 108 GLY A N 1
ATOM 841 C CA . GLY A 1 108 ? 14.251 6.381 -11.223 1.00 84.69 108 GLY A CA 1
ATOM 842 C C . GLY A 1 108 ? 12.789 6.058 -11.544 1.00 84.69 108 GLY A C 1
ATOM 843 O O . GLY A 1 108 ? 11.919 6.184 -10.683 1.00 84.69 108 GLY A O 1
ATOM 844 N N . ILE A 1 109 ? 12.519 5.550 -12.752 1.00 87.06 109 ILE A N 1
ATOM 845 C CA . ILE A 1 109 ? 11.173 5.103 -13.136 1.00 87.06 109 ILE A CA 1
ATOM 846 C C . ILE A 1 109 ? 10.753 3.884 -12.297 1.00 87.06 109 ILE A C 1
ATOM 848 O O . ILE A 1 109 ? 9.622 3.839 -11.820 1.00 87.06 109 ILE A O 1
ATOM 852 N N . ALA A 1 110 ? 11.641 2.919 -12.057 1.00 89.06 110 ALA A N 1
ATOM 853 C CA . ALA A 1 110 ? 11.346 1.744 -11.236 1.00 89.06 110 ALA A CA 1
ATOM 854 C C . ALA A 1 110 ? 11.032 2.088 -9.771 1.00 89.06 110 ALA A C 1
ATOM 856 O O . ALA A 1 110 ? 10.204 1.427 -9.153 1.00 89.06 110 ALA A O 1
ATOM 857 N N . VAL A 1 111 ? 11.652 3.122 -9.200 1.00 92.25 111 VAL A N 1
ATOM 858 C CA . VAL A 1 111 ? 11.388 3.565 -7.819 1.00 92.25 111 VAL A CA 1
ATOM 859 C C . VAL A 1 111 ? 9.935 4.024 -7.642 1.00 92.25 111 VAL A C 1
ATOM 861 O O . VAL A 1 111 ? 9.370 3.868 -6.557 1.00 92.25 111 VAL A O 1
ATOM 864 N N . THR A 1 112 ? 9.276 4.502 -8.704 1.00 91.12 112 THR A N 1
ATOM 865 C CA . THR A 1 112 ? 7.870 4.935 -8.638 1.00 91.12 112 THR A CA 1
ATOM 866 C C . THR A 1 112 ? 6.912 3.815 -8.220 1.00 91.12 112 THR A C 1
ATOM 868 O O . THR A 1 112 ? 5.940 4.091 -7.512 1.00 91.12 112 THR A O 1
ATOM 871 N N . SER A 1 113 ? 7.195 2.546 -8.551 1.00 89.50 113 SER A N 1
ATOM 872 C CA . SER A 1 113 ? 6.373 1.417 -8.090 1.00 89.50 113 SER A CA 1
ATOM 873 C C . SER A 1 113 ? 6.532 1.162 -6.592 1.00 89.50 113 SER A C 1
ATOM 875 O O . SER A 1 113 ? 5.545 0.873 -5.918 1.00 89.50 113 SER A O 1
ATOM 877 N N . THR A 1 114 ? 7.736 1.342 -6.038 1.00 94.44 114 THR A N 1
ATOM 878 C CA . THR A 1 114 ? 7.960 1.263 -4.584 1.00 94.44 114 THR A CA 1
ATOM 879 C C . THR A 1 114 ? 7.263 2.407 -3.855 1.00 94.44 114 THR A C 1
ATOM 881 O O . THR A 1 114 ? 6.575 2.167 -2.863 1.00 94.44 114 THR A O 1
ATOM 884 N N . ILE A 1 115 ? 7.377 3.638 -4.365 1.00 93.38 115 ILE A N 1
ATOM 885 C CA . ILE A 1 115 ? 6.672 4.798 -3.797 1.00 93.38 115 ILE A CA 1
ATOM 886 C C . ILE A 1 115 ? 5.163 4.541 -3.801 1.00 93.38 115 ILE A C 1
ATOM 888 O O . ILE A 1 115 ? 4.504 4.726 -2.779 1.00 93.38 115 ILE A O 1
ATOM 892 N N . THR A 1 116 ? 4.626 4.046 -4.918 1.00 93.69 116 THR A N 1
ATOM 893 C CA . THR A 1 116 ? 3.202 3.717 -5.037 1.00 93.69 116 THR A CA 1
ATOM 894 C C . THR A 1 116 ? 2.792 2.614 -4.061 1.00 93.69 116 THR A C 1
ATOM 896 O O . THR A 1 116 ? 1.769 2.743 -3.395 1.00 93.69 116 THR A O 1
ATOM 899 N N . GLY A 1 117 ? 3.596 1.558 -3.905 1.00 90.69 117 GLY A N 1
ATOM 900 C CA . GLY A 1 117 ? 3.332 0.484 -2.943 1.00 90.69 117 GLY A CA 1
ATOM 901 C C . GLY A 1 117 ? 3.280 0.961 -1.497 1.00 90.69 117 GLY A C 1
ATOM 902 O O . GLY A 1 117 ? 2.357 0.609 -0.764 1.00 90.69 117 GLY A O 1
ATOM 903 N N . ILE A 1 118 ? 4.226 1.813 -1.095 1.00 93.62 118 ILE A N 1
ATOM 904 C CA . ILE A 1 118 ? 4.233 2.418 0.242 1.00 93.62 118 ILE A CA 1
ATOM 905 C C . ILE A 1 118 ? 3.027 3.349 0.417 1.00 93.62 118 ILE A C 1
ATOM 907 O O . ILE A 1 118 ? 2.341 3.263 1.434 1.00 93.62 118 ILE A O 1
ATOM 911 N N . ALA A 1 119 ? 2.724 4.199 -0.567 1.00 91.38 119 ALA A N 1
ATOM 912 C CA . ALA A 1 119 ? 1.585 5.113 -0.507 1.00 91.38 119 ALA A CA 1
ATOM 913 C C . ALA A 1 119 ? 0.253 4.359 -0.365 1.00 91.38 119 ALA A C 1
ATOM 915 O O . ALA A 1 119 ? -0.551 4.684 0.509 1.00 91.38 119 ALA A O 1
ATOM 916 N N . LEU A 1 120 ? 0.048 3.307 -1.162 1.00 88.81 120 LEU A N 1
ATOM 917 C CA . LEU A 1 120 ? -1.142 2.460 -1.079 1.00 88.81 120 LEU A CA 1
ATOM 918 C C . LEU A 1 120 ? -1.224 1.710 0.256 1.00 88.81 120 LEU A C 1
ATOM 920 O O . LEU A 1 120 ? -2.310 1.625 0.828 1.00 88.81 120 LEU A O 1
ATOM 924 N N . ARG A 1 121 ? -0.099 1.214 0.794 1.00 88.38 121 ARG A N 1
ATOM 925 C CA . ARG A 1 121 ? -0.051 0.601 2.133 1.00 88.38 121 ARG A CA 1
ATOM 926 C C . ARG A 1 121 ? -0.495 1.579 3.211 1.00 88.38 121 ARG A C 1
ATOM 928 O O . ARG A 1 121 ? -1.310 1.221 4.058 1.00 88.38 121 ARG A O 1
ATOM 935 N N . ILE A 1 122 ? 0.044 2.796 3.188 1.00 87.56 122 ILE A N 1
ATOM 936 C CA . ILE A 1 122 ? -0.298 3.842 4.154 1.00 87.56 122 ILE A CA 1
ATOM 937 C C . ILE A 1 122 ? -1.787 4.172 4.047 1.00 87.56 122 ILE A C 1
ATOM 939 O O . ILE A 1 122 ? -2.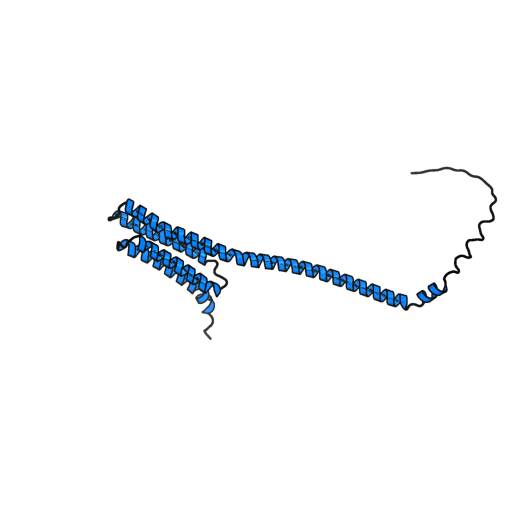480 4.150 5.060 1.00 87.56 122 ILE A O 1
ATOM 943 N N . PHE A 1 123 ? -2.290 4.397 2.833 1.00 86.25 123 PHE A N 1
ATOM 944 C CA . PHE A 1 123 ? -3.700 4.689 2.593 1.00 86.25 123 PHE A CA 1
ATOM 945 C C . PHE A 1 123 ? -4.619 3.568 3.103 1.00 86.25 123 PHE A C 1
ATOM 947 O O . PHE A 1 123 ? -5.535 3.826 3.882 1.00 86.25 123 PHE A O 1
ATOM 954 N N . HIS A 1 124 ? -4.345 2.312 2.734 1.00 81.75 124 HIS A N 1
ATOM 955 C CA . HIS A 1 124 ? -5.139 1.161 3.169 1.00 81.75 124 HIS A CA 1
ATOM 956 C C . HIS A 1 124 ? -5.141 1.005 4.696 1.00 81.75 124 HIS A C 1
ATOM 958 O O . HIS A 1 124 ? -6.194 0.812 5.308 1.00 81.75 124 HIS A O 1
ATOM 964 N N . ASN A 1 125 ? -3.966 1.109 5.322 1.00 79.75 125 ASN A N 1
ATOM 965 C CA . ASN A 1 125 ? -3.825 0.902 6.759 1.00 79.75 125 ASN A CA 1
ATOM 966 C C . ASN A 1 125 ? -4.432 2.048 7.571 1.00 79.75 125 ASN A C 1
ATOM 968 O O . ASN A 1 125 ? -4.975 1.790 8.641 1.00 79.75 125 ASN A O 1
ATOM 972 N N . GLN A 1 126 ? -4.389 3.289 7.078 1.00 79.25 126 GLN A N 1
ATOM 973 C CA . GLN A 1 126 ? -5.050 4.413 7.743 1.00 79.25 126 GLN A CA 1
ATOM 974 C C . GLN A 1 126 ? -6.574 4.251 7.741 1.00 79.25 126 GLN A C 1
ATOM 976 O O . GLN A 1 126 ? -7.193 4.397 8.791 1.00 79.25 126 GLN A O 1
ATOM 981 N N . VAL A 1 127 ? -7.177 3.862 6.610 1.00 72.19 127 VAL A N 1
ATOM 982 C CA . VAL A 1 127 ? -8.643 3.739 6.522 1.00 72.19 127 VAL A CA 1
ATOM 983 C C . VAL A 1 127 ? -9.195 2.561 7.331 1.00 72.19 127 VAL A C 1
ATOM 985 O O . VAL A 1 127 ? -10.305 2.654 7.840 1.00 72.19 127 VAL A O 1
ATOM 988 N N . ARG A 1 128 ? -8.461 1.450 7.486 1.00 69.44 128 ARG A N 1
ATOM 989 C CA . ARG A 1 128 ? -8.920 0.308 8.309 1.00 69.44 128 ARG A CA 1
ATOM 990 C C . ARG A 1 128 ? -8.684 0.480 9.807 1.00 69.44 128 ARG A C 1
ATOM 992 O O . ARG A 1 128 ? -9.437 -0.085 10.599 1.00 69.44 128 ARG A O 1
ATOM 999 N N . ARG A 1 129 ? -7.640 1.209 10.198 1.00 62.03 129 ARG A N 1
ATOM 1000 C CA . ARG A 1 129 ? -7.288 1.381 11.610 1.00 62.03 129 ARG A CA 1
ATOM 1001 C C . ARG A 1 129 ? -8.303 2.249 12.350 1.00 62.03 129 ARG A C 1
ATOM 1003 O O . ARG A 1 129 ? -8.664 1.910 13.470 1.00 62.03 129 ARG A O 1
ATOM 1010 N N . ASP A 1 130 ? -8.824 3.276 11.686 1.00 65.75 130 ASP A N 1
ATOM 1011 C CA . ASP A 1 130 ? -9.822 4.189 12.250 1.00 65.75 130 ASP A CA 1
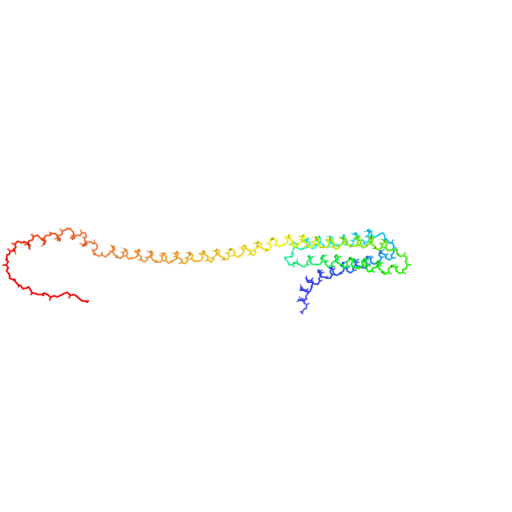ATOM 1012 C C . ASP A 1 130 ? -11.125 3.456 12.689 1.00 65.75 130 ASP A C 1
ATOM 1014 O O . ASP A 1 130 ? -11.469 3.507 13.868 1.00 65.75 130 ASP A O 1
ATOM 1018 N N . PRO A 1 131 ? -11.779 2.610 11.866 1.00 62.44 131 PRO A N 1
ATOM 1019 C CA . PRO A 1 131 ? -12.951 1.832 12.290 1.00 62.44 131 PRO A CA 1
ATOM 1020 C C . PRO A 1 131 ? -12.692 0.801 13.400 1.00 62.44 131 PRO A C 1
ATOM 1022 O O . PRO A 1 131 ? -13.505 0.658 14.313 1.00 62.44 131 PRO A O 1
ATOM 1025 N N . ALA A 1 132 ? -11.594 0.041 13.313 1.00 68.69 132 ALA A N 1
ATOM 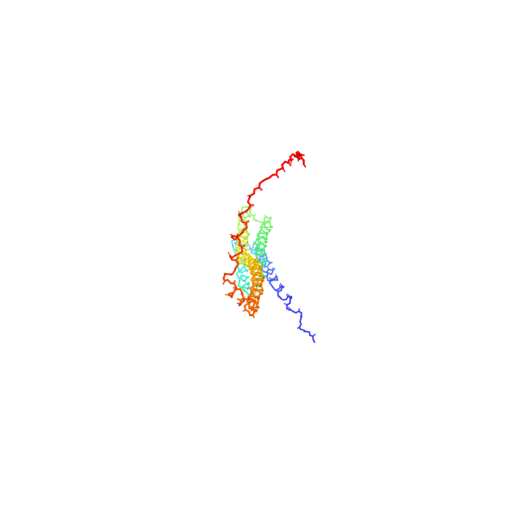1026 C CA . ALA A 1 132 ? -11.337 -1.071 14.233 1.00 68.69 132 ALA A CA 1
ATOM 1027 C C . ALA A 1 132 ? -10.950 -0.586 15.637 1.00 68.69 132 ALA A C 1
ATOM 1029 O O . ALA A 1 132 ? -11.356 -1.182 16.639 1.00 68.69 132 ALA A O 1
ATOM 1030 N N . ASP A 1 133 ? -10.181 0.499 15.717 1.00 70.12 133 ASP A N 1
ATOM 1031 C CA . ASP A 1 133 ? -9.798 1.093 16.993 1.00 70.12 133 ASP A CA 1
ATOM 1032 C C . ASP A 1 133 ? -10.997 1.809 17.644 1.00 70.12 133 ASP A C 1
ATOM 1034 O O . ASP A 1 133 ? -11.195 1.663 18.853 1.00 70.12 133 ASP A O 1
ATOM 1038 N N . VAL A 1 134 ? -11.874 2.454 16.859 1.00 75.56 134 VAL A N 1
ATOM 1039 C CA . VAL A 1 134 ? -13.149 3.021 17.347 1.00 75.56 134 VAL A CA 1
ATOM 1040 C C . VAL A 1 134 ? -14.075 1.936 17.901 1.00 75.56 134 VAL A C 1
ATOM 1042 O O . VAL A 1 134 ? -14.628 2.099 18.986 1.00 75.56 134 VAL A O 1
ATOM 1045 N N . GLU A 1 135 ? -14.222 0.797 17.219 1.00 80.19 135 GLU A N 1
ATOM 1046 C CA . GLU A 1 135 ? -15.057 -0.305 17.710 1.00 80.19 135 GLU A CA 1
ATOM 1047 C C . GLU A 1 135 ? -14.518 -0.895 19.024 1.00 80.19 135 GLU A C 1
ATOM 1049 O O . GLU A 1 135 ? -15.283 -1.161 19.954 1.00 80.19 135 GLU A O 1
ATOM 1054 N N . ARG A 1 136 ? -13.198 -1.094 19.135 1.00 80.56 136 ARG A N 1
ATOM 1055 C CA . ARG A 1 136 ? -12.569 -1.592 20.370 1.00 80.56 136 ARG A CA 1
ATOM 1056 C C . ARG A 1 136 ? -12.738 -0.610 21.525 1.00 80.56 136 ARG A C 1
ATOM 1058 O O . ARG A 1 136 ? -13.082 -1.047 22.624 1.00 80.56 136 ARG A O 1
ATOM 1065 N N . ALA A 1 137 ? -12.532 0.683 21.277 1.00 85.19 137 ALA A N 1
ATOM 1066 C CA . ALA A 1 137 ? -12.754 1.733 22.264 1.00 85.19 137 ALA A CA 1
ATOM 1067 C C . ALA A 1 137 ? -14.218 1.749 22.727 1.00 85.19 137 ALA A C 1
ATOM 1069 O O . ALA A 1 137 ? -14.474 1.679 23.927 1.00 85.19 137 ALA A O 1
ATOM 1070 N N . ALA A 1 138 ? -15.169 1.699 21.791 1.00 84.88 138 ALA A N 1
ATOM 1071 C CA . ALA A 1 138 ? -16.595 1.641 22.096 1.00 84.88 138 ALA A CA 1
ATOM 1072 C C . ALA A 1 138 ? -16.969 0.391 22.909 1.00 84.88 138 ALA A C 1
ATOM 1074 O O . ALA A 1 138 ? -17.720 0.485 23.875 1.00 84.88 138 ALA A O 1
ATOM 1075 N N . ARG A 1 139 ? -16.424 -0.791 22.582 1.00 91.25 139 ARG A N 1
ATOM 1076 C CA . ARG A 1 139 ? -16.643 -2.020 23.371 1.00 91.25 139 ARG A CA 1
ATOM 1077 C C . ARG A 1 139 ? -16.104 -1.895 24.793 1.00 91.25 139 ARG A C 1
ATOM 1079 O O . ARG A 1 139 ? -16.736 -2.393 25.723 1.00 91.25 139 ARG A O 1
ATOM 1086 N N . HIS A 1 140 ? -14.946 -1.263 24.965 1.00 92.81 140 HIS A N 1
ATOM 1087 C CA . HIS A 1 140 ? -14.362 -1.041 26.282 1.00 92.81 140 HIS A CA 1
ATOM 1088 C C . HIS A 1 140 ? -15.212 -0.070 27.109 1.00 92.81 140 HIS A C 1
ATOM 1090 O O . HIS A 1 140 ? -15.574 -0.383 28.242 1.00 92.81 140 HIS A O 1
ATOM 1096 N N . GLU A 1 141 ? -15.622 1.042 26.503 1.00 92.62 141 GLU A N 1
ATOM 1097 C CA . GLU A 1 141 ? -16.501 2.035 27.118 1.00 92.62 141 GLU A CA 1
ATOM 1098 C C . GLU A 1 141 ? -17.862 1.430 27.499 1.00 92.62 141 GLU A C 1
ATOM 1100 O O . GLU A 1 141 ? -18.333 1.611 28.620 1.00 92.62 141 GLU A O 1
ATOM 1105 N N . LEU A 1 142 ? -18.459 0.617 26.620 1.00 92.44 142 LEU A N 1
ATOM 1106 C CA . LEU A 1 142 ? -19.691 -0.131 26.893 1.00 92.44 142 LEU A CA 1
ATOM 1107 C C . LEU A 1 142 ? -19.533 -1.122 28.049 1.00 92.44 142 LEU A C 1
ATOM 1109 O O . LEU A 1 142 ? -20.429 -1.228 28.890 1.00 92.44 142 LEU A O 1
ATOM 1113 N N . ALA A 1 143 ? -18.413 -1.845 28.120 1.00 94.56 143 ALA A N 1
ATOM 1114 C CA . ALA A 1 143 ? -18.149 -2.771 29.217 1.00 94.56 143 ALA A CA 1
ATOM 1115 C C . ALA A 1 143 ? -18.040 -2.036 30.561 1.00 94.56 143 ALA A C 1
ATOM 1117 O O . ALA A 1 143 ? -18.608 -2.485 31.561 1.00 94.56 143 ALA A O 1
ATOM 1118 N N . ASP A 1 144 ? -17.369 -0.887 30.585 1.00 96.25 144 ASP A N 1
ATOM 1119 C CA . ASP A 1 144 ? -17.230 -0.073 31.790 1.00 96.25 144 ASP A CA 1
ATOM 1120 C C . ASP A 1 144 ? -18.543 0.600 32.196 1.00 96.25 144 ASP A C 1
ATOM 1122 O O . ASP A 1 144 ? -18.904 0.573 33.376 1.00 96.25 144 ASP A O 1
ATOM 1126 N N . MET A 1 145 ? -19.317 1.118 31.239 1.00 95.69 145 MET A N 1
ATOM 1127 C CA . MET A 1 145 ? -20.673 1.611 31.492 1.00 95.69 145 MET A CA 1
ATOM 1128 C C . MET A 1 145 ? -21.562 0.511 32.077 1.00 95.69 145 MET A C 1
ATOM 1130 O O . MET A 1 145 ? -22.236 0.733 33.079 1.00 95.69 145 MET A O 1
ATOM 1134 N N . THR A 1 146 ? -21.512 -0.700 31.518 1.00 94.62 146 THR A N 1
ATOM 1135 C CA . THR A 1 146 ? -22.290 -1.847 32.013 1.00 94.62 146 THR A CA 1
ATOM 1136 C C . THR A 1 146 ? -21.912 -2.207 33.449 1.00 94.62 146 THR A C 1
ATOM 1138 O O . THR A 1 146 ? -22.786 -2.477 34.272 1.00 94.62 146 THR A O 1
ATOM 1141 N N . ARG A 1 147 ? -20.615 -2.177 33.786 1.00 96.38 147 ARG A N 1
ATOM 1142 C CA . ARG A 1 147 ? -20.141 -2.402 35.161 1.00 96.38 147 ARG A CA 1
ATOM 1143 C C . ARG A 1 147 ? -20.674 -1.347 36.123 1.00 96.38 147 ARG A C 1
ATOM 1145 O O . ARG A 1 147 ? -21.144 -1.709 37.195 1.00 96.38 147 ARG A O 1
ATOM 1152 N N . ARG A 1 148 ? -20.642 -0.069 35.738 1.00 95.88 148 ARG A N 1
ATOM 1153 C CA . ARG A 1 148 ? -21.193 1.024 36.555 1.00 95.88 148 ARG A CA 1
ATOM 1154 C C . ARG A 1 148 ? -22.693 0.860 36.765 1.00 95.88 148 ARG A C 1
ATOM 1156 O O . ARG A 1 148 ? -23.139 0.881 37.904 1.00 95.88 148 ARG A O 1
ATOM 1163 N N . VAL A 1 149 ? -23.447 0.605 35.694 1.00 93.31 149 VAL A N 1
ATOM 1164 C CA . VAL A 1 149 ? -24.896 0.355 35.764 1.00 93.31 149 VAL A CA 1
ATOM 1165 C C . VAL A 1 149 ? -25.202 -0.802 36.708 1.00 93.31 149 VAL A C 1
ATOM 1167 O O . VAL A 1 149 ? -26.086 -0.681 37.548 1.00 93.31 149 VAL A O 1
ATOM 1170 N N . ARG A 1 150 ? -24.448 -1.903 36.624 1.00 95.62 150 ARG A N 1
ATOM 1171 C CA . ARG A 1 150 ? -24.609 -3.032 37.543 1.00 95.62 150 ARG A CA 1
ATOM 1172 C C . ARG A 1 150 ? -24.416 -2.614 39.004 1.00 95.62 150 ARG A C 1
ATOM 1174 O O . ARG A 1 150 ? -25.246 -2.968 39.833 1.00 95.62 150 ARG A O 1
ATOM 1181 N N . THR A 1 151 ? -23.359 -1.867 39.317 1.00 97.12 151 THR A N 1
ATOM 1182 C CA . THR A 1 151 ? -23.092 -1.393 40.684 1.00 97.12 151 THR A CA 1
ATOM 1183 C C . THR A 1 151 ? -24.210 -0.490 41.205 1.00 97.12 151 THR A C 1
ATOM 1185 O O . THR A 1 151 ? -24.657 -0.662 42.340 1.00 97.12 151 THR A O 1
ATOM 1188 N N . GLU A 1 152 ? -24.703 0.431 40.374 1.00 95.44 152 GLU A N 1
ATOM 1189 C CA . GLU A 1 152 ? -25.833 1.303 40.721 1.00 95.44 152 GLU A CA 1
ATOM 1190 C C . GLU A 1 152 ? -27.112 0.491 40.956 1.00 95.44 152 GLU A C 1
ATOM 1192 O O . GLU A 1 152 ? -27.791 0.679 41.962 1.00 95.44 152 GLU A O 1
ATOM 1197 N N . MET A 1 153 ? -27.410 -0.489 40.096 1.00 95.81 153 MET A N 1
ATOM 1198 C CA . MET A 1 153 ? -28.563 -1.379 40.277 1.00 95.81 153 MET A CA 1
ATOM 1199 C C . MET A 1 153 ? -28.474 -2.199 41.570 1.00 95.81 153 MET A C 1
ATOM 1201 O O . MET A 1 153 ? -29.477 -2.352 42.265 1.00 95.81 153 MET A O 1
ATOM 1205 N N . GLU A 1 154 ? -27.291 -2.706 41.925 1.00 96.69 154 GLU A N 1
ATOM 1206 C CA . GLU A 1 154 ? -27.068 -3.395 43.203 1.00 96.69 154 GLU A CA 1
ATOM 1207 C C . GLU A 1 154 ? -27.278 -2.451 44.400 1.00 96.69 154 GLU A C 1
ATOM 1209 O O . GLU A 1 154 ? -27.769 -2.884 45.443 1.00 96.69 154 GLU A O 1
ATOM 1214 N N . SER A 1 155 ? -26.948 -1.164 44.256 1.00 96.50 155 SER A N 1
ATOM 1215 C CA . SER A 1 155 ? -27.223 -0.137 45.267 1.00 96.50 155 SER A CA 1
ATOM 1216 C C . SER A 1 155 ? -28.720 0.120 45.431 1.00 96.50 155 SER A C 1
ATOM 1218 O O . SER A 1 155 ? -29.243 -0.001 46.539 1.00 96.50 155 SER A O 1
ATOM 1220 N N . VAL A 1 156 ? -29.427 0.359 44.324 1.00 95.00 156 VAL A N 1
ATOM 1221 C CA . VAL A 1 156 ? -30.883 0.573 44.308 1.00 95.00 156 VAL A CA 1
ATOM 1222 C C . VAL A 1 156 ? -31.624 -0.631 44.888 1.00 95.00 156 VAL A C 1
ATOM 1224 O O . VAL A 1 156 ? -32.578 -0.467 45.643 1.00 95.00 156 VAL A O 1
ATOM 1227 N N . ALA A 1 157 ? -31.175 -1.854 44.591 1.00 94.25 157 ALA A N 1
ATOM 1228 C CA . ALA A 1 157 ? -31.770 -3.067 45.147 1.00 94.25 157 ALA A CA 1
ATOM 1229 C C . ALA A 1 157 ? -31.641 -3.143 46.680 1.00 94.25 157 ALA A C 1
ATOM 1231 O O . ALA A 1 157 ? -32.579 -3.582 47.349 1.00 94.25 157 ALA A O 1
ATOM 1232 N N . ARG A 1 158 ? -30.505 -2.704 47.244 1.00 96.12 158 ARG A N 1
ATOM 1233 C CA . ARG A 1 158 ? -30.312 -2.624 48.703 1.00 96.12 158 ARG A CA 1
ATOM 1234 C C . ARG A 1 158 ? -31.227 -1.574 49.325 1.00 96.12 158 ARG A C 1
ATOM 1236 O O . ARG A 1 158 ? -31.934 -1.886 50.277 1.00 96.12 158 ARG A O 1
ATOM 1243 N N . GLU A 1 159 ? -31.284 -0.384 48.738 1.00 95.25 159 GLU A N 1
ATOM 1244 C CA . GLU A 1 159 ? -32.140 0.705 49.216 1.00 95.25 159 GLU A CA 1
ATOM 1245 C C . GLU A 1 159 ? -33.629 0.321 49.186 1.00 95.25 159 GLU A C 1
ATOM 1247 O O . GLU A 1 159 ? -34.360 0.566 50.143 1.00 95.25 159 GLU A O 1
ATOM 1252 N N . PHE A 1 160 ? -34.072 -0.393 48.145 1.00 94.56 160 PHE A N 1
ATOM 1253 C CA . PHE A 1 160 ? -35.431 -0.938 48.073 1.00 94.56 160 PHE A CA 1
ATOM 1254 C C . PHE A 1 160 ? -35.727 -1.957 49.180 1.00 94.56 160 PHE A C 1
ATOM 1256 O O . PHE A 1 160 ? -36.838 -1.994 49.718 1.00 94.56 160 PHE A O 1
ATOM 1263 N N . ALA A 1 161 ? -34.757 -2.813 49.512 1.00 93.62 161 ALA A N 1
ATOM 1264 C CA . ALA A 1 161 ? -34.908 -3.792 50.582 1.00 93.62 161 ALA A CA 1
ATOM 1265 C C . ALA A 1 161 ? -35.019 -3.112 51.955 1.00 93.62 161 ALA A C 1
ATOM 1267 O O . ALA A 1 161 ? -35.863 -3.517 52.763 1.00 93.62 161 ALA A O 1
ATOM 1268 N N . ASP A 1 162 ? -34.224 -2.067 52.186 1.00 94.69 162 ASP A N 1
ATOM 1269 C CA . ASP A 1 162 ? -34.267 -1.256 53.403 1.00 94.69 162 ASP A CA 1
ATOM 1270 C C . ASP A 1 162 ? -35.580 -0.471 53.502 1.00 94.69 162 ASP A C 1
ATOM 1272 O O . ASP A 1 162 ? -36.257 -0.541 54.529 1.00 94.69 162 ASP A O 1
ATOM 1276 N N . PHE A 1 163 ? -36.018 0.170 52.416 1.00 94.06 163 PHE A N 1
ATOM 1277 C CA . PHE A 1 163 ? -37.312 0.850 52.341 1.00 94.06 163 PHE A CA 1
ATOM 1278 C C . PHE A 1 163 ? -38.471 -0.094 52.683 1.00 94.06 163 PHE A C 1
ATOM 1280 O O . PHE A 1 163 ? -39.312 0.225 53.524 1.00 94.06 163 PHE A O 1
ATOM 1287 N N . ARG A 1 164 ? -38.488 -1.304 52.104 1.00 94.94 164 ARG A N 1
ATOM 1288 C CA . ARG A 1 164 ? -39.506 -2.321 52.413 1.00 94.94 164 ARG A CA 1
ATOM 1289 C C . ARG A 1 164 ? -39.505 -2.703 53.895 1.00 94.94 164 ARG A C 1
ATOM 1291 O O . ARG A 1 164 ? -40.575 -2.891 54.471 1.00 94.94 164 ARG A O 1
ATOM 1298 N N . ARG A 1 165 ? -38.325 -2.830 54.514 1.00 93.81 165 ARG A N 1
ATOM 1299 C CA . ARG A 1 165 ? -38.198 -3.141 55.946 1.00 93.81 165 ARG A CA 1
ATOM 1300 C C . ARG A 1 165 ? -38.779 -2.016 56.804 1.00 93.81 165 ARG A C 1
ATOM 1302 O O . ARG A 1 165 ? -39.579 -2.305 57.687 1.00 93.81 165 ARG A O 1
ATOM 1309 N N . VAL A 1 166 ? -38.432 -0.763 56.506 1.00 93.69 166 VAL A N 1
ATOM 1310 C CA . VAL A 1 166 ? -38.951 0.419 57.212 1.00 93.69 166 VAL A CA 1
ATOM 1311 C C . VAL A 1 166 ? -40.472 0.526 57.074 1.00 93.69 166 VAL A C 1
ATOM 1313 O O . VAL A 1 166 ? -41.158 0.719 58.073 1.00 93.69 166 VAL A O 1
ATOM 1316 N N . CYS A 1 167 ? -41.025 0.339 55.871 1.00 91.50 167 CYS A N 1
ATOM 1317 C CA . CYS A 1 167 ? -42.475 0.352 55.667 1.00 91.50 167 CYS A CA 1
ATOM 1318 C C . CYS A 1 167 ? -43.195 -0.724 56.489 1.00 91.50 167 CYS A C 1
ATOM 1320 O O . CYS A 1 167 ? -44.204 -0.423 57.120 1.00 91.50 167 CYS A O 1
ATOM 1322 N N . ASN A 1 168 ? -42.684 -1.958 56.514 1.00 91.69 168 ASN A N 1
ATOM 1323 C CA . ASN A 1 168 ? -43.275 -3.027 57.323 1.00 91.69 168 ASN A CA 1
ATOM 1324 C C . ASN A 1 168 ? -43.213 -2.711 58.823 1.00 91.69 168 ASN A C 1
ATOM 1326 O O . ASN A 1 168 ? -44.200 -2.924 59.521 1.00 91.69 168 ASN A O 1
ATOM 1330 N N . GLN A 1 169 ? -42.099 -2.147 59.296 1.00 90.50 169 GLN A N 1
ATOM 1331 C CA . GLN A 1 169 ? -41.954 -1.736 60.691 1.00 90.50 169 GLN A CA 1
ATOM 1332 C C . GLN A 1 169 ? -42.961 -0.637 61.063 1.00 90.50 169 GLN A C 1
ATOM 1334 O O . GLN A 1 169 ? -43.645 -0.753 62.074 1.00 90.50 169 GLN A O 1
ATOM 1339 N N . MET A 1 170 ? -43.135 0.384 60.217 1.00 86.75 170 MET A N 1
ATOM 1340 C CA . MET A 1 170 ? -44.142 1.430 60.445 1.00 86.75 170 MET A CA 1
ATOM 1341 C C . MET A 1 170 ? -45.579 0.886 60.432 1.00 86.75 170 MET A C 1
ATOM 1343 O O . MET A 1 170 ? -46.425 1.373 61.180 1.00 86.75 170 MET A O 1
ATOM 1347 N N . LEU A 1 171 ? -45.875 -0.115 59.595 1.00 84.50 171 LEU A N 1
ATOM 1348 C CA . LEU A 1 171 ? -47.182 -0.781 59.577 1.00 84.50 171 LEU A CA 1
ATOM 1349 C C . LEU A 1 171 ? -47.431 -1.586 60.861 1.00 84.50 171 LEU A C 1
ATOM 1351 O O . LEU A 1 171 ? -48.536 -1.535 61.399 1.00 84.50 171 LEU A O 1
ATOM 1355 N N . GLU A 1 172 ? -46.424 -2.300 61.369 1.00 83.25 172 GLU A N 1
ATOM 1356 C CA . GLU A 1 172 ? -46.512 -3.023 62.644 1.00 83.25 172 GLU A CA 1
ATOM 1357 C C . GLU A 1 172 ? -46.656 -2.068 63.835 1.00 83.25 172 GLU A C 1
ATOM 1359 O O . GLU A 1 172 ? -47.555 -2.247 64.657 1.00 83.25 172 GLU A O 1
ATOM 1364 N N . GLU A 1 173 ? -45.842 -1.013 63.901 1.00 79.50 173 GLU A N 1
ATOM 1365 C CA . GLU A 1 173 ? -45.926 0.019 64.940 1.00 79.50 173 GLU A CA 1
ATOM 1366 C C . GLU A 1 173 ? -47.278 0.752 64.891 1.00 79.50 173 GLU A C 1
ATOM 1368 O O . GLU A 1 173 ? -47.913 0.945 65.929 1.00 79.50 173 GLU A O 1
ATOM 1373 N N . GLY A 1 174 ? -47.779 1.078 63.696 1.00 70.62 174 GLY A N 1
ATOM 1374 C CA . GLY A 1 174 ? -49.075 1.733 63.498 1.00 70.62 174 GLY A CA 1
ATOM 1375 C C . GLY A 1 174 ? -50.292 0.862 63.835 1.00 70.62 174 GLY A C 1
ATOM 1376 O O . GLY A 1 174 ? -51.344 1.400 64.187 1.00 70.62 174 GLY A O 1
ATOM 1377 N N . ASN A 1 175 ? -50.165 -0.466 63.751 1.00 62.88 175 ASN A N 1
ATOM 1378 C CA . ASN A 1 175 ? -51.222 -1.421 64.101 1.00 62.88 175 ASN A CA 1
ATOM 1379 C C . ASN A 1 175 ? -51.107 -1.942 65.550 1.00 62.88 175 ASN A C 1
ATOM 1381 O O . ASN A 1 175 ? -52.031 -2.584 66.056 1.00 62.88 175 ASN A O 1
ATOM 1385 N N . SER A 1 176 ? -49.991 -1.658 66.231 1.00 57.81 176 SER A N 1
ATOM 1386 C CA . SER A 1 176 ? -49.797 -1.967 67.647 1.00 57.81 176 SER A CA 1
ATOM 1387 C C . SER A 1 176 ? -50.638 -1.032 68.549 1.00 57.81 176 SER A C 1
ATOM 1389 O O . SER A 1 176 ? -50.797 0.154 68.244 1.00 57.81 176 SER A O 1
ATOM 1391 N N . PRO A 1 177 ? -51.208 -1.513 69.676 1.00 55.34 177 PRO A N 1
ATOM 1392 C CA . PRO A 1 177 ? -52.050 -0.694 70.562 1.00 55.34 177 PRO A CA 1
ATOM 1393 C C . PRO A 1 177 ? -51.327 0.513 71.186 1.00 55.34 177 PRO A C 1
ATOM 1395 O O . PRO A 1 177 ? -51.975 1.476 71.599 1.00 55.34 177 PRO A O 1
ATOM 1398 N N . THR A 1 178 ? -49.995 0.488 71.221 1.00 52.94 178 THR A N 1
ATOM 1399 C CA . THR A 1 178 ? -49.131 1.423 71.952 1.00 52.94 178 THR A CA 1
ATOM 1400 C C . THR A 1 178 ? -49.248 2.870 71.453 1.00 52.94 178 THR A C 1
ATOM 1402 O O . THR A 1 178 ? -49.284 3.803 72.255 1.00 52.94 178 THR A O 1
ATOM 1405 N N . GLY A 1 179 ? -49.455 3.088 70.147 1.00 51.06 179 GLY A N 1
ATOM 1406 C CA . GLY A 1 179 ? -49.680 4.434 69.593 1.00 51.06 179 GLY A CA 1
ATOM 1407 C C . GLY A 1 179 ? -51.022 5.066 70.003 1.00 51.06 179 GLY A C 1
ATOM 1408 O O . GLY A 1 179 ? -51.189 6.290 69.955 1.00 51.06 179 GLY A O 1
ATOM 1409 N N . ARG A 1 180 ? -51.995 4.253 70.444 1.00 47.69 180 ARG A N 1
ATOM 1410 C CA . ARG A 1 180 ? -53.265 4.746 71.006 1.00 47.69 180 ARG A CA 1
ATOM 1411 C C . ARG A 1 180 ? -53.127 5.149 72.472 1.00 47.69 180 ARG A C 1
ATOM 1413 O O . ARG A 1 180 ? -53.863 6.029 72.915 1.00 47.69 180 ARG A O 1
ATOM 1420 N N . GLU A 1 181 ? -52.188 4.565 73.209 1.00 49.06 181 GLU A N 1
ATOM 1421 C CA . GLU A 1 181 ? -51.957 4.872 74.625 1.00 49.06 181 GLU A CA 1
ATOM 1422 C C . GLU A 1 181 ? -51.123 6.141 74.823 1.00 49.06 181 GLU A C 1
ATOM 1424 O O . GLU A 1 181 ? -51.447 6.935 75.708 1.00 49.06 181 GLU A O 1
ATOM 1429 N N . GLU A 1 182 ? -50.154 6.430 73.952 1.00 47.53 182 GLU A N 1
ATOM 1430 C CA . GLU A 1 182 ? -49.399 7.694 73.993 1.00 47.53 182 GLU A CA 1
ATOM 1431 C C . GLU A 1 182 ? -50.254 8.912 73.617 1.00 47.53 182 GLU A C 1
ATOM 1433 O O . GLU A 1 182 ? -50.172 9.950 74.275 1.00 47.53 182 GLU A O 1
ATOM 1438 N N . ARG A 1 183 ? -51.177 8.780 72.651 1.00 48.09 183 ARG A N 1
ATOM 1439 C CA . ARG A 1 183 ? -52.175 9.832 72.368 1.00 48.09 183 ARG A CA 1
ATOM 1440 C C . ARG A 1 183 ? -53.207 10.010 73.485 1.00 48.09 183 ARG A C 1
ATOM 1442 O O . ARG A 1 183 ? -53.827 11.067 73.557 1.00 48.09 183 ARG A O 1
ATOM 1449 N N . ARG A 1 184 ? -53.391 9.009 74.353 1.00 52.34 184 ARG A N 1
ATOM 1450 C CA . ARG A 1 184 ? -54.298 9.077 75.511 1.00 52.34 184 ARG A CA 1
ATOM 1451 C C . ARG A 1 184 ? -53.597 9.524 76.803 1.00 52.34 184 ARG A C 1
ATOM 1453 O O . ARG A 1 184 ? -54.286 9.932 77.732 1.00 52.34 184 ARG A O 1
ATOM 1460 N N . SER A 1 185 ? -52.263 9.482 76.859 1.00 52.03 185 SER A N 1
ATOM 1461 C CA . SER A 1 185 ? -51.476 9.719 78.085 1.00 52.03 185 SER A CA 1
ATOM 1462 C C . SER A 1 185 ? -50.741 11.067 78.149 1.00 52.03 185 SER A C 1
ATOM 1464 O O . SER A 1 185 ? -50.125 11.383 79.169 1.00 52.03 185 SER A O 1
ATOM 1466 N N . GLY A 1 186 ? -50.837 11.920 77.127 1.00 48.84 186 GLY A N 1
ATOM 1467 C CA . GLY A 1 186 ? -50.471 13.336 77.264 1.00 48.84 186 GLY A CA 1
ATOM 1468 C C . GLY A 1 186 ? -51.630 14.162 77.853 1.00 48.84 186 GLY A C 1
ATOM 1469 O O . GLY A 1 186 ? -52.747 13.998 77.367 1.00 48.84 186 GLY A O 1
ATOM 1470 N N . PRO A 1 187 ? -51.445 15.077 78.833 1.00 50.88 187 PRO A N 1
ATOM 1471 C CA . PRO A 1 187 ? -50.284 15.395 79.664 1.00 50.88 187 PRO A CA 1
ATOM 1472 C C . PRO A 1 187 ? -50.609 15.185 81.162 1.00 50.88 187 PRO A C 1
ATOM 1474 O O . PRO A 1 187 ? -51.128 16.085 81.819 1.00 50.88 187 PRO A O 1
ATOM 1477 N N . THR A 1 188 ? -50.281 14.029 81.747 1.00 52.31 188 THR A N 1
ATOM 1478 C CA . THR A 1 188 ? -50.444 13.839 83.216 1.00 52.31 188 THR A CA 1
ATOM 1479 C C . THR A 1 188 ? -49.110 13.912 83.981 1.00 52.31 188 THR A C 1
ATOM 1481 O O . THR A 1 188 ? -49.092 14.044 85.203 1.00 52.31 188 THR A O 1
ATOM 1484 N N . GLY A 1 189 ? -47.973 13.932 83.276 1.00 50.16 189 GLY A N 1
ATOM 1485 C CA . GLY A 1 189 ? -46.627 13.904 83.873 1.00 50.16 189 GLY A CA 1
ATOM 1486 C C . GLY A 1 189 ? -46.112 15.213 84.492 1.00 50.16 189 GLY A C 1
ATOM 1487 O O . GLY A 1 189 ? -45.093 15.194 85.173 1.00 50.16 189 GLY A O 1
ATOM 1488 N N . LEU A 1 190 ? -46.795 16.351 84.319 1.00 52.84 190 LEU A N 1
ATOM 1489 C CA . LEU A 1 190 ? -46.313 17.657 84.812 1.00 52.84 190 LEU A CA 1
ATOM 1490 C C . LEU A 1 190 ? -46.758 18.014 86.244 1.00 52.84 190 LEU A C 1
ATOM 1492 O O . LEU A 1 190 ? -46.421 19.086 86.740 1.00 52.84 190 LEU A O 1
ATOM 1496 N N . ARG A 1 191 ? -47.488 17.138 86.951 1.00 50.62 191 ARG A N 1
ATOM 1497 C CA . ARG A 1 191 ? -48.007 17.432 88.306 1.00 50.62 191 ARG A CA 1
ATOM 1498 C C . ARG A 1 191 ? -47.122 16.974 89.474 1.00 50.62 191 ARG A C 1
ATOM 1500 O O . ARG A 1 191 ? -47.460 17.261 90.619 1.00 50.62 191 ARG A O 1
ATOM 1507 N N . GLY A 1 192 ? -46.004 16.295 89.210 1.00 48.81 192 GLY A N 1
ATOM 1508 C CA . GLY A 1 192 ? -45.150 15.706 90.253 1.00 48.81 192 GLY A CA 1
ATOM 1509 C C . GLY A 1 192 ? -43.966 16.556 90.730 1.00 48.81 192 GLY A C 1
ATOM 1510 O O . GLY A 1 192 ? -43.461 16.311 91.818 1.00 48.81 192 GLY A O 1
ATOM 1511 N N . TYR A 1 193 ? -43.522 17.561 89.967 1.00 48.88 193 TYR A N 1
ATOM 1512 C CA . TYR A 1 193 ? -42.218 18.206 90.213 1.00 48.88 193 TYR A CA 1
ATOM 1513 C C . TYR A 1 193 ? -42.272 19.512 91.033 1.00 48.88 193 TYR A C 1
ATOM 1515 O O . TYR A 1 193 ? -41.242 20.095 91.345 1.00 48.88 193 TYR A O 1
ATOM 1523 N N . GLY A 1 194 ? -43.466 19.986 91.408 1.00 45.78 194 GLY A N 1
ATOM 1524 C CA . GLY A 1 194 ? -43.653 21.303 92.038 1.00 45.78 194 GLY A CA 1
ATOM 1525 C C . GLY A 1 194 ? -43.748 21.328 93.568 1.00 45.78 194 GLY A C 1
ATOM 1526 O O . GLY A 1 194 ? -44.075 22.375 94.115 1.00 45.78 194 GLY A O 1
ATOM 1527 N N . ARG A 1 195 ? -43.546 20.208 94.281 1.00 52.22 195 ARG A N 1
ATOM 1528 C CA . ARG A 1 195 ? -43.864 20.132 95.727 1.00 52.22 195 ARG A CA 1
ATOM 1529 C C . ARG A 1 195 ? -42.696 19.803 96.660 1.00 52.22 195 ARG A C 1
ATOM 1531 O O . ARG A 1 195 ? -42.927 19.640 97.854 1.00 52.22 195 ARG A O 1
ATOM 1538 N N . GLN A 1 196 ? -41.464 19.728 96.154 1.00 46.88 196 GLN A N 1
ATOM 1539 C CA . GLN A 1 196 ? -40.315 19.236 96.929 1.00 46.88 196 GLN A CA 1
ATOM 1540 C C . GLN A 1 196 ? -39.133 20.217 97.005 1.00 46.88 196 GLN A C 1
ATOM 1542 O O . GLN A 1 196 ? -37.991 19.794 97.137 1.00 46.88 196 GLN A O 1
ATOM 1547 N N . SER A 1 197 ? -39.395 21.527 96.952 1.00 48.59 197 SER A N 1
ATOM 1548 C CA . SER A 1 197 ? -38.352 22.564 97.069 1.00 48.59 197 SER A CA 1
ATOM 1549 C C . SER A 1 197 ? -38.462 23.443 98.319 1.00 48.59 197 SER A C 1
ATOM 1551 O O . SER A 1 197 ? -37.704 24.396 98.438 1.00 48.59 197 SER A O 1
ATOM 1553 N N . ASP A 1 198 ? -39.347 23.128 99.273 1.00 49.75 198 ASP A N 1
ATOM 1554 C CA . ASP A 1 198 ? -39.687 24.063 100.363 1.00 49.75 198 ASP A CA 1
ATOM 1555 C C . ASP A 1 198 ? -39.268 23.619 101.777 1.00 49.75 198 ASP A C 1
ATOM 1557 O O . ASP A 1 198 ? -39.924 23.927 102.770 1.00 49.75 198 ASP A O 1
ATOM 1561 N N . LYS A 1 199 ? -38.158 22.880 101.903 1.00 47.91 199 LYS A N 1
ATOM 1562 C CA . LYS A 1 199 ? -37.508 22.650 103.207 1.00 47.91 199 LYS A CA 1
ATOM 1563 C C . LYS A 1 199 ? -35.989 22.700 103.094 1.00 47.91 199 LYS A C 1
ATOM 1565 O O . LYS A 1 199 ? -35.315 21.677 103.095 1.00 47.91 199 LYS A O 1
ATOM 1570 N N . ALA A 1 200 ? -35.456 23.915 103.034 1.00 47.62 200 ALA A N 1
ATOM 1571 C CA . ALA A 1 200 ? -34.089 24.192 103.453 1.00 47.62 200 ALA A CA 1
ATOM 1572 C C . ALA A 1 200 ? -34.076 24.506 104.957 1.00 47.62 200 ALA A C 1
ATOM 1574 O O . ALA A 1 200 ? -34.892 25.310 105.402 1.00 47.62 200 ALA A O 1
ATOM 1575 N N . ARG A 1 201 ? -33.140 23.920 105.720 1.00 45.66 201 ARG A N 1
ATOM 1576 C CA . ARG A 1 201 ? -32.296 24.609 106.723 1.00 45.66 201 ARG A CA 1
ATOM 1577 C C . ARG A 1 201 ? -31.241 23.659 107.329 1.00 45.66 201 ARG A C 1
ATOM 1579 O O . ARG A 1 201 ? -31.408 22.448 107.232 1.00 45.66 201 ARG A O 1
ATOM 1586 N N . PRO A 1 202 ? -30.128 24.209 107.851 1.00 50.91 202 PRO A N 1
ATOM 1587 C CA . PRO A 1 202 ? -28.783 23.766 107.500 1.00 50.91 202 PRO A CA 1
ATOM 1588 C C . PRO A 1 202 ? -28.016 23.197 108.700 1.00 50.91 202 PRO A C 1
ATOM 1590 O O . PRO A 1 202 ? -28.365 23.469 109.847 1.00 50.91 202 PRO A O 1
ATOM 1593 N N . GLY A 1 203 ? -26.916 22.497 108.436 1.00 41.88 203 GLY A N 1
ATOM 1594 C CA . GLY A 1 203 ? -25.940 22.207 109.478 1.00 41.88 203 GLY A CA 1
ATOM 1595 C C . GLY A 1 203 ? -24.906 21.162 109.085 1.00 41.88 203 GLY A C 1
ATOM 1596 O O . GLY A 1 203 ? -25.265 20.033 108.783 1.00 41.88 203 GLY A O 1
ATOM 1597 N N . ASP A 1 204 ? -23.651 21.587 109.209 1.00 45.59 204 ASP A N 1
ATOM 1598 C CA . ASP A 1 204 ? -22.491 20.806 109.655 1.00 45.59 204 ASP A CA 1
ATOM 1599 C C . ASP A 1 204 ? -21.535 20.172 108.620 1.00 45.59 204 ASP A C 1
ATOM 1601 O O . ASP A 1 204 ? -21.765 19.100 108.074 1.00 45.59 204 ASP A O 1
ATOM 1605 N N . PHE A 1 205 ? -20.462 20.941 108.375 1.00 45.28 205 PHE A N 1
ATOM 1606 C CA . PHE A 1 205 ? -19.032 20.624 108.552 1.00 45.28 205 PHE A CA 1
ATOM 1607 C C . PHE A 1 205 ? -18.363 19.372 107.947 1.00 45.28 205 PHE A C 1
ATOM 1609 O O . PHE A 1 205 ? -18.827 18.245 108.070 1.00 45.28 205 PHE A O 1
ATOM 1616 N N . GLY A 1 206 ? -17.140 19.627 107.453 1.00 45.34 206 GLY A N 1
ATOM 1617 C CA . GLY A 1 206 ? -16.056 18.669 107.182 1.00 45.34 206 GLY A CA 1
ATOM 1618 C C . GLY A 1 206 ? -15.665 18.669 105.703 1.00 45.34 206 GLY A C 1
ATOM 1619 O O . GLY A 1 206 ? -16.379 18.095 104.890 1.00 45.34 206 GLY A O 1
ATOM 1620 N N . GLU A 1 207 ? -14.663 19.435 105.244 1.00 49.56 207 GLU A N 1
ATOM 1621 C CA . GLU A 1 207 ? -13.236 19.021 105.220 1.00 49.56 207 GLU A CA 1
ATOM 1622 C C . GLU A 1 207 ? -13.109 17.516 104.888 1.00 49.56 207 GLU A C 1
ATOM 1624 O O . GLU A 1 207 ? -13.617 16.671 105.609 1.00 49.56 207 GLU A O 1
ATOM 1629 N N . ASP A 1 208 ? -12.502 17.076 103.787 1.00 46.97 208 ASP A N 1
ATOM 1630 C CA . ASP A 1 208 ? -11.114 17.351 103.452 1.00 46.97 208 ASP A CA 1
ATOM 1631 C C . ASP A 1 208 ? -10.775 16.856 102.024 1.00 46.97 208 ASP A C 1
ATOM 1633 O O . ASP A 1 208 ? -11.264 15.830 101.552 1.00 46.97 208 ASP A O 1
ATOM 1637 N N . SER A 1 209 ? -9.928 17.631 101.353 1.00 49.09 209 SER A N 1
ATOM 1638 C CA . SER A 1 209 ? -8.814 17.229 100.484 1.00 49.09 209 SER A CA 1
ATOM 1639 C C . SER A 1 209 ? -8.813 15.850 99.790 1.00 49.09 209 SER A C 1
ATOM 1641 O O . SER A 1 209 ? -8.529 14.836 100.410 1.00 49.09 209 SER A O 1
ATOM 1643 N N . GLN A 1 210 ? -8.869 15.825 98.452 1.00 47.50 210 GLN A N 1
ATOM 1644 C CA . GLN A 1 210 ? -7.669 15.666 97.601 1.00 47.50 210 GLN A CA 1
ATOM 1645 C C . GLN A 1 210 ? -8.020 15.535 96.110 1.00 47.50 210 GLN A C 1
ATOM 1647 O O . GLN A 1 210 ? -8.951 14.856 95.688 1.00 47.50 210 GLN A O 1
ATOM 1652 N N . LYS A 1 211 ? -7.211 16.232 95.316 1.00 48.41 211 LYS A N 1
ATOM 1653 C CA . LYS A 1 211 ? -7.173 16.285 93.852 1.00 48.41 211 LYS A CA 1
ATOM 1654 C C . LYS A 1 211 ? -5.926 15.479 93.381 1.00 48.41 211 LYS A C 1
ATOM 1656 O O . LYS A 1 211 ? -5.211 14.941 94.221 1.00 48.41 211 LYS A O 1
ATOM 1661 N N . PRO A 1 212 ? -5.597 15.411 92.083 1.00 53.03 212 PRO A N 1
ATOM 1662 C CA . PRO A 1 212 ? -5.734 14.230 91.235 1.00 53.03 212 PRO A CA 1
ATOM 1663 C C . PRO A 1 212 ? -4.382 13.640 90.774 1.00 53.03 212 PRO A C 1
ATOM 1665 O O . PRO A 1 212 ? -3.339 14.285 90.901 1.00 53.03 212 PRO A O 1
ATOM 1668 N N . ARG A 1 213 ? -4.424 12.482 90.107 1.00 45.97 213 ARG A N 1
ATOM 1669 C CA . ARG A 1 213 ? -3.633 12.206 88.895 1.00 45.97 213 ARG A CA 1
ATOM 1670 C C . ARG A 1 213 ? -4.459 11.379 87.925 1.00 45.97 213 ARG A C 1
ATOM 1672 O O . ARG A 1 213 ? -5.163 10.472 88.414 1.00 45.97 213 ARG A O 1
#